Protein AF-A0A1C5SX51-F1 (afdb_monomer)

Sequence (323 aa):
MTELCRASLWYSEHIEITDTKMHGIKALRECRDVVIDNCDIISPEFGWSVNGIQMKHSTAESEYFMMRATDLNFSDVQFKGKYSFQYIKNAVFDNCVLDTKDAFWHSENVTVKNSVVKGEYLAWYSDGLTLINCKIIGTQPLCYCKNLTLINCEMVDTDLCFERSEVQAILTSSVDSIKNPLSGWIQVTEVGEIIMDVAEATGKVMISDVDAQTEEFQKTVSENKKFVKEFIQNEIPQIQVASFYDTCFLRLNFVRMIGNGMEAVSYIKEKTGVYFSYGKQNGQGGNEFLRINTACSRSVLERSLQQLKAGITAYEKFCVERC

Structure (mmCIF, N/CA/C/O backbone):
data_AF-A0A1C5SX51-F1
#
_entry.id   AF-A0A1C5SX51-F1
#
loop_
_atom_site.group_PDB
_atom_site.id
_atom_site.type_symbol
_atom_site.label_atom_id
_atom_site.label_alt_id
_atom_site.label_comp_id
_atom_site.label_asym_id
_atom_site.label_entity_id
_atom_site.label_seq_id
_atom_site.pdbx_PDB_ins_code
_atom_site.Cartn_x
_atom_site.Cartn_y
_atom_site.Cartn_z
_atom_site.occupancy
_atom_site.B_iso_or_equiv
_atom_site.auth_seq_id
_atom_site.auth_comp_id
_atom_site.auth_asym_id
_atom_site.auth_atom_id
_atom_site.pdbx_PDB_model_num
ATOM 1 N N . MET A 1 1 ? 16.539 0.454 -26.585 1.00 74.56 1 MET A N 1
ATOM 2 C CA . MET A 1 1 ? 17.919 0.223 -26.079 1.00 74.56 1 MET A CA 1
ATOM 3 C C . MET A 1 1 ? 18.307 -1.228 -26.358 1.00 74.56 1 MET A C 1
ATOM 5 O O . MET A 1 1 ? 17.404 -2.040 -26.508 1.00 74.56 1 MET A O 1
ATOM 9 N N . THR A 1 2 ? 19.600 -1.543 -26.475 1.00 76.56 2 THR A N 1
ATOM 10 C CA . THR A 1 2 ? 20.113 -2.922 -26.647 1.00 76.56 2 THR A CA 1
ATOM 11 C C . THR A 1 2 ? 20.760 -3.430 -25.358 1.00 76.56 2 THR A C 1
ATOM 13 O O . THR A 1 2 ? 21.248 -2.618 -24.580 1.00 76.56 2 THR A O 1
ATOM 16 N N . GLU A 1 3 ? 20.889 -4.744 -25.172 1.00 74.88 3 GLU A N 1
ATOM 17 C CA . GLU A 1 3 ? 21.397 -5.373 -23.932 1.00 74.88 3 GLU A CA 1
ATOM 18 C C . GLU A 1 3 ? 22.722 -4.793 -23.394 1.00 74.88 3 GLU A C 1
ATOM 20 O O . GLU A 1 3 ? 22.898 -4.651 -22.187 1.00 74.88 3 GLU A O 1
ATOM 25 N N . LEU A 1 4 ? 23.640 -4.383 -24.277 1.00 80.44 4 LEU A N 1
ATOM 26 C CA . LEU A 1 4 ? 24.932 -3.791 -23.896 1.00 80.44 4 LEU A CA 1
ATOM 27 C C . LEU A 1 4 ? 24.865 -2.288 -23.562 1.00 80.44 4 LEU A C 1
ATOM 29 O O . LEU A 1 4 ? 25.871 -1.690 -23.175 1.00 80.44 4 LEU A O 1
ATOM 33 N N . CYS A 1 5 ? 23.703 -1.651 -23.726 1.00 79.50 5 CYS A N 1
ATOM 34 C CA . CYS A 1 5 ? 23.513 -0.233 -23.452 1.00 79.50 5 CYS A CA 1
ATOM 35 C C . CYS A 1 5 ? 23.622 0.018 -21.946 1.00 79.50 5 CYS A C 1
ATOM 37 O O . CYS A 1 5 ? 22.816 -0.458 -21.143 1.00 79.50 5 CYS A O 1
ATOM 39 N N . ARG A 1 6 ? 24.639 0.785 -21.559 1.00 69.50 6 ARG A N 1
ATOM 40 C CA . ARG A 1 6 ? 24.954 1.102 -20.169 1.00 69.50 6 ARG A CA 1
ATOM 41 C C . ARG A 1 6 ? 24.705 2.595 -19.966 1.00 69.50 6 ARG A C 1
ATOM 43 O O . ARG A 1 6 ? 25.458 3.389 -20.511 1.00 69.50 6 ARG A O 1
ATOM 50 N N . ALA A 1 7 ? 23.678 2.948 -19.185 1.00 71.25 7 ALA A N 1
ATOM 51 C CA . ALA A 1 7 ? 23.321 4.325 -18.807 1.00 71.25 7 ALA A CA 1
ATOM 52 C C . ALA A 1 7 ? 22.734 5.201 -19.936 1.00 71.25 7 ALA A C 1
ATOM 54 O O . ALA A 1 7 ? 23.335 6.189 -20.338 1.00 71.25 7 ALA A O 1
ATOM 55 N N . SER A 1 8 ? 21.534 4.875 -20.423 1.00 77.94 8 SER A N 1
ATOM 56 C CA . SER A 1 8 ? 20.901 5.622 -21.528 1.00 77.94 8 SER A CA 1
ATOM 57 C C . SER A 1 8 ? 20.353 7.008 -21.164 1.00 77.94 8 SER A C 1
ATOM 59 O O . SER A 1 8 ? 20.394 7.895 -22.008 1.00 77.94 8 SER A O 1
ATOM 61 N N . LEU A 1 9 ? 19.824 7.201 -19.949 1.00 89.25 9 LEU A N 1
ATOM 62 C CA . LEU A 1 9 ? 19.164 8.449 -19.526 1.00 89.25 9 LEU A CA 1
ATOM 63 C C . LEU A 1 9 ? 19.491 8.790 -18.071 1.00 89.25 9 LEU A C 1
ATOM 65 O O . LEU A 1 9 ? 19.183 8.004 -17.169 1.00 89.25 9 LEU A O 1
ATOM 69 N N . TRP A 1 10 ? 20.167 9.922 -17.867 1.00 93.50 10 TRP A N 1
ATOM 70 C CA . TRP A 1 10 ? 20.667 10.410 -16.578 1.00 93.50 10 TRP A CA 1
ATOM 71 C C . TRP A 1 10 ? 20.432 11.923 -16.480 1.00 93.50 10 TRP A C 1
ATOM 73 O O . TRP A 1 10 ? 20.549 12.617 -17.491 1.00 93.50 10 TRP A O 1
ATOM 83 N N . TYR A 1 11 ? 20.131 12.428 -15.280 1.00 94.19 11 TYR A N 1
ATOM 84 C CA . TYR A 1 11 ? 20.067 13.870 -14.970 1.00 94.19 11 TYR A CA 1
ATOM 85 C C . TYR A 1 11 ? 19.188 14.701 -15.918 1.00 94.19 11 TYR A C 1
ATOM 87 O O . TYR A 1 11 ? 19.481 15.862 -16.191 1.00 94.19 11 TYR A O 1
ATOM 95 N N . SER A 1 12 ? 18.158 14.080 -16.484 1.00 96.06 12 SER A N 1
ATOM 96 C CA . SER A 1 12 ? 17.298 14.690 -17.494 1.00 96.06 12 SER A CA 1
ATOM 97 C C . SER A 1 12 ? 15.911 14.948 -16.911 1.00 96.06 12 SER A C 1
ATOM 99 O O . SER A 1 12 ? 15.471 14.241 -16.003 1.00 96.06 12 SER A O 1
ATOM 101 N N . GLU A 1 13 ? 15.230 15.960 -17.432 1.00 97.38 13 GLU A N 1
ATOM 102 C CA . GLU A 1 13 ? 13.911 16.400 -16.971 1.00 97.38 13 GLU A CA 1
ATOM 103 C C . GLU A 1 13 ? 12.937 16.442 -18.157 1.00 97.38 13 GLU A C 1
ATOM 105 O O . GLU A 1 13 ? 13.380 16.581 -19.300 1.00 97.38 13 GLU A O 1
ATOM 110 N N . HIS A 1 14 ? 11.633 16.315 -17.893 1.00 97.69 14 HIS A N 1
ATOM 111 C CA . HIS A 1 14 ? 10.565 16.340 -18.907 1.00 97.69 14 HIS A CA 1
ATOM 112 C C . HIS A 1 14 ? 10.756 15.285 -20.005 1.00 97.69 14 HIS A C 1
ATOM 114 O O . HIS A 1 14 ? 10.852 15.587 -21.196 1.00 97.69 14 HIS A O 1
ATOM 120 N N . ILE A 1 15 ? 10.846 14.026 -19.582 1.00 97.94 15 ILE A N 1
ATOM 121 C CA . ILE A 1 15 ? 11.117 12.896 -20.469 1.00 97.94 15 ILE A CA 1
ATOM 122 C C . ILE A 1 15 ? 9.802 12.202 -20.807 1.00 97.94 15 ILE A C 1
ATOM 124 O O . ILE A 1 15 ? 9.074 11.785 -19.911 1.00 97.94 15 ILE A O 1
ATOM 128 N N . GLU A 1 16 ? 9.546 11.990 -22.092 1.00 98.25 16 GLU A N 1
ATOM 129 C CA . GLU A 1 16 ? 8.448 11.155 -22.571 1.00 98.25 16 GLU A CA 1
ATOM 130 C C . GLU A 1 16 ? 9.017 9.958 -23.340 1.00 98.25 16 GLU A C 1
ATOM 132 O O . GLU A 1 16 ? 9.832 10.117 -24.253 1.00 98.25 16 GLU A O 1
ATOM 137 N N . ILE A 1 17 ? 8.625 8.749 -22.935 1.00 97.75 17 ILE A N 1
ATOM 138 C CA . ILE A 1 17 ? 9.029 7.488 -23.557 1.00 97.75 17 ILE A CA 1
ATOM 139 C C . ILE A 1 17 ? 7.768 6.688 -23.871 1.00 97.75 17 ILE A C 1
ATOM 141 O O . ILE A 1 17 ? 7.079 6.218 -22.967 1.00 97.75 17 ILE A O 1
ATOM 145 N N . THR A 1 18 ? 7.478 6.525 -25.156 1.00 98.44 18 THR A N 1
ATOM 146 C CA . THR A 1 18 ? 6.268 5.855 -25.641 1.00 98.44 18 THR A CA 1
ATOM 147 C C . THR A 1 18 ? 6.622 4.767 -26.645 1.00 98.44 18 THR A C 1
ATOM 149 O O . THR A 1 18 ? 7.627 4.872 -27.354 1.00 98.44 18 THR A O 1
ATOM 152 N N . ASP A 1 19 ? 5.833 3.691 -26.679 1.00 98.12 19 ASP A N 1
ATOM 153 C CA . ASP A 1 19 ? 5.909 2.633 -27.702 1.00 98.12 19 ASP A CA 1
ATOM 154 C C . ASP A 1 19 ? 7.324 2.048 -27.898 1.00 98.12 19 ASP A C 1
ATOM 156 O O . ASP A 1 19 ? 7.770 1.762 -29.014 1.00 98.12 19 ASP A O 1
ATOM 160 N N . THR A 1 20 ? 8.080 1.904 -26.804 1.00 96.19 20 THR A N 1
ATOM 161 C CA . THR A 1 20 ? 9.527 1.661 -26.858 1.00 96.19 20 THR A CA 1
ATOM 162 C C . THR A 1 20 ? 9.950 0.410 -26.093 1.00 96.19 20 THR A C 1
ATOM 164 O O . THR A 1 20 ? 9.475 0.110 -25.000 1.00 96.19 20 THR A O 1
ATOM 167 N N . LYS A 1 21 ? 10.949 -0.294 -26.645 1.00 96.12 21 LYS A N 1
ATOM 168 C CA . LYS A 1 21 ? 11.691 -1.353 -25.944 1.00 96.12 21 LYS A CA 1
ATOM 169 C C . LYS A 1 21 ? 12.967 -0.803 -25.306 1.00 96.12 21 LYS A C 1
ATOM 171 O O . LYS A 1 21 ? 13.903 -0.372 -25.997 1.00 96.12 21 LYS A O 1
ATOM 176 N N . MET A 1 22 ? 13.033 -0.832 -23.980 1.00 94.50 22 MET A N 1
ATOM 177 C CA . MET A 1 22 ? 14.170 -0.368 -23.184 1.00 94.50 22 MET A CA 1
ATOM 178 C C . MET A 1 22 ? 14.923 -1.552 -22.583 1.00 94.50 22 MET A C 1
ATOM 180 O O . MET A 1 22 ? 14.832 -1.834 -21.391 1.00 94.50 22 MET A O 1
ATOM 184 N N . HIS A 1 23 ? 15.683 -2.252 -23.423 1.00 94.94 23 HIS A N 1
ATOM 185 C CA . HIS A 1 23 ? 16.539 -3.352 -22.984 1.00 94.94 23 HIS A CA 1
ATOM 186 C C . HIS A 1 23 ? 17.955 -2.837 -22.763 1.00 94.94 23 HIS A C 1
ATOM 188 O O . HIS A 1 23 ? 18.551 -2.267 -23.673 1.00 94.94 23 HIS A O 1
ATOM 194 N N . GLY A 1 24 ? 18.500 -2.976 -21.565 1.00 90.88 24 GLY A N 1
ATOM 195 C CA . GLY A 1 24 ? 19.856 -2.525 -21.271 1.00 90.88 24 GLY A CA 1
ATOM 196 C C . GLY A 1 24 ? 20.199 -2.683 -19.804 1.00 90.88 24 GLY A C 1
ATOM 197 O O . GLY A 1 24 ? 19.460 -3.291 -19.050 1.00 90.88 24 GLY A O 1
ATOM 198 N N . ILE A 1 25 ? 21.341 -2.154 -19.380 1.00 91.12 25 ILE A N 1
ATOM 199 C CA . ILE A 1 25 ? 21.828 -2.390 -18.017 1.00 91.12 25 ILE A CA 1
ATOM 200 C C . ILE A 1 25 ? 21.191 -1.406 -17.026 1.00 91.12 25 ILE A C 1
ATOM 202 O O . ILE A 1 25 ? 20.847 -1.786 -15.906 1.00 91.12 25 ILE A O 1
ATOM 206 N N . LYS A 1 26 ? 21.124 -0.121 -17.415 1.00 93.12 26 LYS A N 1
ATOM 207 C CA . LYS A 1 26 ? 20.692 0.994 -16.554 1.00 93.12 26 LYS A CA 1
ATOM 208 C C . LYS A 1 26 ? 20.025 2.109 -17.352 1.00 93.12 26 LYS A C 1
ATOM 210 O O . LYS A 1 26 ? 20.593 2.544 -18.357 1.00 93.12 26 LYS A O 1
ATOM 215 N N . ALA A 1 27 ? 18.924 2.649 -16.839 1.00 94.75 27 ALA A N 1
ATOM 216 C CA . ALA A 1 27 ? 18.276 3.854 -17.363 1.00 94.75 27 ALA A CA 1
ATOM 217 C C . ALA A 1 27 ? 17.569 4.655 -16.255 1.00 94.75 27 ALA A C 1
ATOM 219 O O . ALA A 1 27 ? 17.330 4.131 -15.164 1.00 94.75 27 ALA A O 1
ATOM 220 N N . LEU A 1 28 ? 17.246 5.915 -16.561 1.00 95.38 28 LEU A N 1
ATOM 221 C CA . LEU A 1 28 ? 16.535 6.865 -15.699 1.00 95.38 28 LEU A CA 1
ATOM 222 C C . LEU A 1 28 ? 17.176 7.026 -14.319 1.00 95.38 28 LEU A C 1
ATOM 224 O O . LEU A 1 28 ? 16.574 6.742 -13.288 1.00 95.38 28 LEU A O 1
ATOM 228 N N . ARG A 1 29 ? 18.440 7.449 -14.301 1.00 95.50 29 ARG A N 1
ATOM 229 C CA . ARG A 1 29 ? 19.125 7.809 -13.057 1.00 95.50 29 ARG A CA 1
ATOM 230 C C . ARG A 1 29 ? 18.886 9.281 -12.756 1.00 95.50 29 ARG A C 1
ATOM 232 O O . ARG A 1 29 ? 19.205 10.115 -13.600 1.00 95.50 29 ARG A O 1
ATOM 239 N N . GLU A 1 30 ? 18.375 9.591 -11.568 1.00 96.94 30 GLU A N 1
ATOM 240 C CA . GLU A 1 30 ? 18.254 10.977 -11.081 1.00 96.94 30 GLU A CA 1
ATOM 241 C C . GLU A 1 30 ? 17.549 11.902 -12.094 1.00 96.94 30 GLU A C 1
ATOM 243 O O . GLU A 1 30 ? 17.971 13.030 -12.335 1.00 96.94 30 GLU A O 1
ATOM 248 N N . CYS A 1 31 ? 16.509 11.381 -12.750 1.00 97.69 31 CYS A N 1
ATOM 249 C CA . CYS A 1 31 ? 15.690 12.127 -13.705 1.00 97.69 31 CYS A CA 1
ATOM 250 C C . CYS A 1 31 ? 14.445 12.706 -13.019 1.00 97.69 31 CYS A C 1
ATOM 252 O O . CYS A 1 31 ? 14.072 12.259 -11.930 1.00 97.69 31 CYS A O 1
ATOM 254 N N . ARG A 1 32 ? 13.787 13.674 -13.663 1.00 98.12 32 ARG A N 1
ATOM 255 C CA . ARG A 1 32 ? 12.529 14.259 -13.175 1.00 98.12 32 ARG A CA 1
ATOM 256 C C . ARG A 1 32 ? 11.458 14.316 -14.248 1.00 98.12 32 ARG A C 1
ATOM 258 O O . ARG A 1 32 ? 11.787 14.380 -15.430 1.00 98.12 32 ARG A O 1
ATOM 265 N N . ASP A 1 33 ? 10.200 14.329 -13.820 1.00 97.62 33 ASP A N 1
ATOM 266 C CA . ASP A 1 33 ? 9.026 14.485 -14.684 1.00 97.62 33 ASP A CA 1
ATOM 267 C C . ASP A 1 33 ? 9.064 13.536 -15.888 1.00 97.62 33 ASP A C 1
ATOM 269 O O . ASP A 1 33 ? 9.190 13.948 -17.044 1.00 97.62 33 ASP A O 1
ATOM 273 N N . VAL A 1 34 ? 9.016 12.239 -15.589 1.00 98.56 34 VAL A N 1
ATOM 274 C CA . VAL A 1 34 ? 9.105 11.173 -16.588 1.00 98.56 34 VAL A CA 1
ATOM 275 C C . VAL A 1 34 ? 7.728 10.575 -16.858 1.00 98.56 34 VAL A C 1
ATOM 277 O O . VAL A 1 34 ? 7.017 10.193 -15.930 1.00 98.56 34 VAL A O 1
ATOM 280 N N . VAL A 1 35 ? 7.379 10.419 -18.130 1.00 98.75 35 VAL A N 1
ATOM 281 C CA . VAL A 1 35 ? 6.205 9.670 -18.584 1.00 98.75 35 VAL A CA 1
ATOM 282 C C . VAL A 1 35 ? 6.668 8.465 -19.395 1.00 98.75 35 VAL A C 1
ATOM 284 O O . VAL A 1 35 ? 7.427 8.606 -20.352 1.00 98.75 35 VAL A O 1
ATOM 287 N N . ILE A 1 36 ? 6.204 7.280 -19.004 1.00 98.62 36 ILE A N 1
ATOM 288 C CA . ILE A 1 36 ? 6.405 6.015 -19.710 1.00 98.62 36 ILE A CA 1
ATOM 289 C C . ILE A 1 36 ? 5.034 5.440 -20.066 1.00 98.62 36 ILE A C 1
ATOM 291 O O . ILE A 1 36 ? 4.204 5.222 -19.182 1.00 98.62 36 ILE A O 1
ATOM 295 N N . ASP A 1 37 ? 4.802 5.164 -21.344 1.00 98.81 37 ASP A N 1
ATOM 296 C CA . ASP A 1 37 ? 3.552 4.570 -21.828 1.00 98.81 37 ASP A CA 1
ATOM 297 C C . ASP A 1 37 ? 3.833 3.475 -22.854 1.00 98.81 37 ASP A C 1
ATOM 299 O O . ASP A 1 37 ? 4.681 3.642 -23.732 1.00 98.81 37 ASP A O 1
ATOM 303 N N . ASN A 1 38 ? 3.110 2.362 -22.756 1.00 98.62 38 ASN A N 1
ATOM 304 C CA . ASN A 1 38 ? 3.182 1.255 -23.709 1.00 98.62 38 ASN A CA 1
ATOM 305 C C . ASN A 1 38 ? 4.620 0.779 -24.002 1.00 98.62 38 ASN A C 1
ATOM 307 O O . ASN A 1 38 ? 5.041 0.646 -25.154 1.00 98.62 38 ASN A O 1
ATOM 311 N N . CYS A 1 39 ? 5.410 0.580 -22.946 1.00 98.44 39 CYS A N 1
ATOM 312 C CA . CYS A 1 39 ? 6.821 0.222 -23.046 1.00 98.44 39 CYS A CA 1
ATOM 313 C C . CYS A 1 39 ? 7.115 -1.177 -22.498 1.00 98.44 39 CYS A C 1
ATOM 315 O O . CYS A 1 39 ? 6.443 -1.679 -21.600 1.00 98.44 39 CYS A O 1
ATOM 317 N N . ASP A 1 40 ? 8.189 -1.770 -23.019 1.00 98.31 40 ASP A N 1
ATOM 318 C CA . ASP A 1 40 ? 8.742 -3.041 -22.551 1.00 98.31 40 ASP A CA 1
ATOM 319 C C . ASP A 1 40 ? 10.170 -2.829 -22.040 1.00 98.31 40 ASP A C 1
ATOM 321 O O . ASP A 1 40 ? 11.080 -2.471 -22.798 1.00 98.31 40 ASP A O 1
ATOM 325 N N . ILE A 1 41 ? 10.361 -2.996 -20.733 1.00 97.81 41 ILE A N 1
ATOM 326 C CA . ILE A 1 41 ? 11.600 -2.666 -20.028 1.00 97.81 41 ILE A CA 1
ATOM 327 C C . ILE A 1 41 ? 12.251 -3.948 -19.523 1.00 97.81 41 ILE A C 1
ATOM 329 O O . ILE A 1 41 ? 11.661 -4.709 -18.766 1.00 97.81 41 ILE A O 1
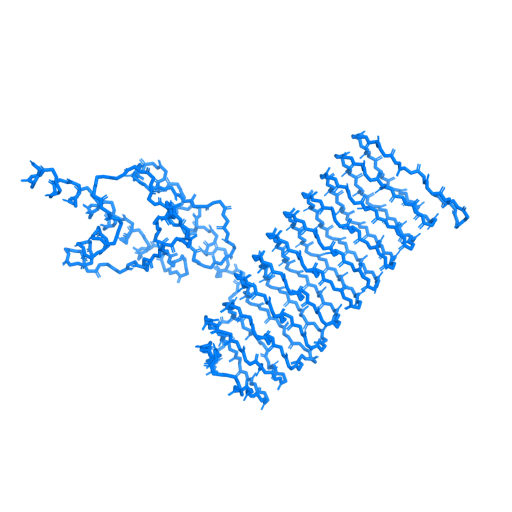ATOM 333 N N . ILE A 1 42 ? 13.518 -4.143 -19.875 1.00 97.06 42 ILE A N 1
ATOM 334 C CA . ILE A 1 42 ? 14.354 -5.203 -19.307 1.00 97.06 42 ILE A CA 1
ATOM 335 C C . ILE A 1 42 ? 15.644 -4.532 -18.873 1.00 97.06 42 ILE A C 1
ATOM 337 O O . ILE A 1 42 ? 16.473 -4.159 -19.709 1.00 97.06 42 ILE A O 1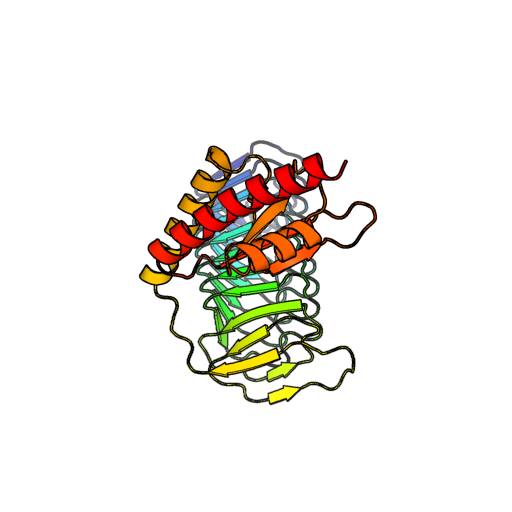
ATOM 341 N N . SER A 1 43 ? 15.780 -4.304 -17.568 1.00 95.62 43 SER A N 1
ATOM 342 C CA . SER A 1 43 ? 16.916 -3.561 -17.037 1.00 95.62 43 SER A CA 1
ATOM 343 C C . SER A 1 43 ? 17.245 -3.958 -15.605 1.00 95.62 43 SER A C 1
ATOM 345 O O . SER A 1 43 ? 16.431 -3.705 -14.719 1.00 95.62 43 SER A O 1
ATOM 347 N N . PRO A 1 44 ? 18.447 -4.497 -15.325 1.00 95.06 44 PRO A N 1
ATOM 348 C CA . PRO A 1 44 ? 18.892 -4.798 -13.967 1.00 95.06 44 PRO A CA 1
ATOM 349 C C . PRO A 1 44 ? 18.725 -3.631 -12.989 1.00 95.06 44 PRO A C 1
ATOM 351 O O . PRO A 1 44 ? 18.337 -3.855 -11.849 1.00 95.06 44 PRO A O 1
ATOM 354 N N . GLU A 1 45 ? 18.969 -2.392 -13.425 1.00 95.56 45 GLU A N 1
ATOM 355 C CA . GLU A 1 45 ? 18.708 -1.191 -12.623 1.00 95.56 45 GLU A CA 1
ATOM 356 C C . GLU A 1 45 ? 17.859 -0.197 -13.418 1.00 95.56 45 GLU A C 1
ATOM 358 O O . GLU A 1 45 ? 18.209 0.151 -14.545 1.00 95.56 45 GLU A O 1
ATOM 363 N N . PHE A 1 46 ? 16.766 0.314 -12.858 1.00 97.12 46 PHE A N 1
ATOM 364 C CA . PHE A 1 46 ? 15.915 1.258 -13.588 1.00 97.12 46 PHE A CA 1
ATOM 365 C C . PHE A 1 46 ? 15.250 2.270 -12.660 1.00 97.12 46 PHE A C 1
ATOM 367 O O . PHE A 1 46 ? 14.736 1.895 -11.610 1.00 97.12 46 PHE A O 1
ATOM 374 N N . GLY A 1 47 ? 15.259 3.550 -13.040 1.00 97.56 47 GLY A N 1
ATOM 375 C CA . GLY A 1 47 ? 14.474 4.582 -12.357 1.00 97.56 47 GLY A CA 1
ATOM 376 C C . GLY A 1 47 ? 14.983 4.979 -10.968 1.00 97.56 47 GLY A C 1
ATOM 377 O O . GLY A 1 47 ? 14.202 5.377 -10.108 1.00 97.56 47 GLY A O 1
ATOM 378 N N . TRP A 1 48 ? 16.280 4.834 -10.695 1.00 97.56 48 TRP A N 1
ATOM 379 C CA . TRP A 1 48 ? 16.812 5.150 -9.367 1.00 97.56 48 TRP A CA 1
ATOM 380 C C . TRP A 1 48 ? 16.840 6.658 -9.123 1.00 97.56 48 TRP A C 1
ATOM 382 O O . TRP A 1 48 ? 17.348 7.416 -9.954 1.00 97.56 48 TRP A O 1
ATOM 392 N N . SER A 1 49 ? 16.377 7.062 -7.940 1.00 98.06 49 SER A N 1
ATOM 393 C CA . SER A 1 49 ? 16.300 8.455 -7.490 1.00 98.06 49 SER A CA 1
ATOM 394 C C . SER A 1 49 ? 15.526 9.365 -8.450 1.00 98.06 49 SER A C 1
ATOM 396 O O . SER A 1 49 ? 15.826 10.553 -8.550 1.00 98.06 49 SER A O 1
ATOM 398 N N . VAL A 1 50 ? 14.560 8.813 -9.189 1.00 98.25 50 VAL A N 1
ATOM 399 C CA . VAL A 1 50 ? 13.661 9.606 -10.033 1.00 98.25 50 VAL A CA 1
ATOM 400 C C . VAL A 1 50 ? 12.663 10.357 -9.156 1.00 98.25 50 VAL A C 1
ATOM 402 O O . VAL A 1 50 ? 12.169 9.810 -8.173 1.00 98.25 50 VAL A O 1
ATOM 405 N N . ASN A 1 51 ? 12.367 11.604 -9.508 1.00 98.06 51 ASN A N 1
ATOM 406 C CA . ASN A 1 51 ? 11.362 12.425 -8.836 1.00 98.06 51 ASN A CA 1
ATOM 407 C C . ASN A 1 51 ? 10.262 12.785 -9.840 1.00 98.06 51 ASN A C 1
ATOM 409 O O . ASN A 1 51 ? 10.532 13.484 -10.811 1.00 98.06 51 ASN A O 1
ATOM 413 N N . GLY A 1 52 ? 9.048 12.285 -9.628 1.00 96.19 52 GLY A N 1
ATOM 414 C CA . GLY A 1 52 ? 7.964 12.443 -10.593 1.00 96.19 52 GLY A CA 1
ATOM 415 C C . GLY A 1 52 ? 8.090 11.442 -11.740 1.00 96.19 52 GLY A C 1
ATOM 416 O O . GLY A 1 52 ? 8.786 11.693 -12.725 1.00 96.19 52 GLY A O 1
ATOM 417 N N . ILE A 1 53 ? 7.405 10.303 -11.631 1.00 98.44 53 ILE A N 1
ATOM 418 C CA . ILE A 1 53 ? 7.284 9.349 -12.740 1.00 98.44 53 ILE A CA 1
ATOM 419 C C . ILE A 1 53 ? 5.873 8.795 -12.861 1.00 98.44 53 ILE A C 1
ATOM 421 O O . ILE A 1 53 ? 5.278 8.347 -11.882 1.00 98.44 53 ILE A O 1
ATOM 425 N N . GLN A 1 54 ? 5.359 8.803 -14.086 1.00 98.81 54 GLN A N 1
ATOM 426 C CA . GLN A 1 54 ? 4.115 8.155 -14.469 1.00 98.81 54 GLN A CA 1
ATOM 427 C C . GLN A 1 54 ? 4.442 7.002 -15.411 1.00 98.81 54 GLN A C 1
ATOM 429 O O . GLN A 1 54 ? 5.086 7.218 -16.435 1.00 98.81 54 GLN A O 1
ATOM 434 N N . MET A 1 55 ? 4.021 5.786 -15.076 1.00 98.75 55 MET A N 1
ATOM 435 C CA . MET A 1 55 ? 4.241 4.608 -15.910 1.00 98.75 55 MET A CA 1
ATOM 436 C C . MET A 1 55 ? 2.937 3.851 -16.107 1.00 98.75 55 MET A C 1
ATOM 438 O O . MET A 1 55 ? 2.311 3.439 -15.133 1.00 98.75 55 MET A O 1
ATOM 442 N N . LYS A 1 56 ? 2.538 3.654 -17.363 1.00 98.62 56 LYS A N 1
ATOM 443 C CA . LYS A 1 56 ? 1.276 2.988 -17.681 1.00 98.62 56 LYS A CA 1
ATOM 444 C C . LYS A 1 56 ? 1.367 2.001 -18.840 1.00 98.62 56 LYS A C 1
ATOM 446 O O . LYS A 1 56 ? 2.253 2.118 -19.688 1.00 98.62 56 LYS A O 1
ATOM 451 N N . HIS A 1 57 ? 0.477 1.009 -18.840 1.00 98.62 57 HIS A N 1
ATOM 452 C CA . HIS A 1 57 ? 0.338 -0.009 -19.895 1.00 98.62 57 HIS A CA 1
ATOM 453 C C . HIS A 1 57 ? 1.659 -0.696 -20.280 1.00 98.62 57 HIS A C 1
ATOM 455 O O . HIS A 1 57 ? 1.947 -0.893 -21.457 1.00 98.62 57 HIS A O 1
ATOM 461 N N . SER A 1 58 ? 2.514 -0.991 -19.305 1.00 98.75 58 SER A N 1
ATOM 462 C CA . SER A 1 58 ? 3.910 -1.353 -19.576 1.00 98.75 58 SER A CA 1
ATOM 463 C C . SER A 1 58 ? 4.346 -2.610 -18.829 1.00 98.75 58 SER A C 1
ATOM 465 O O . SER A 1 58 ? 3.818 -2.941 -17.764 1.00 98.75 58 SER A O 1
ATOM 467 N N . THR A 1 59 ? 5.353 -3.291 -19.373 1.00 98.81 59 THR A N 1
ATOM 468 C CA . THR A 1 59 ? 6.029 -4.434 -18.746 1.00 98.81 59 THR A CA 1
ATOM 469 C C . THR A 1 59 ? 7.420 -4.033 -18.271 1.00 98.81 59 THR A C 1
ATOM 471 O O . THR A 1 59 ? 8.122 -3.266 -18.936 1.00 98.81 59 THR A O 1
ATOM 474 N N . ALA A 1 60 ? 7.841 -4.548 -17.117 1.00 98.38 60 ALA A N 1
ATOM 475 C CA . ALA A 1 60 ? 9.193 -4.333 -16.614 1.00 98.38 60 ALA A CA 1
ATOM 476 C C . ALA A 1 60 ? 9.778 -5.572 -15.924 1.00 98.38 60 ALA A C 1
ATOM 478 O O . ALA A 1 60 ? 9.158 -6.144 -15.032 1.00 98.38 60 ALA A O 1
ATOM 479 N N . GLU A 1 61 ? 11.008 -5.933 -16.292 1.00 98.38 61 GLU A N 1
ATOM 480 C CA . GLU A 1 61 ? 11.835 -6.915 -15.590 1.00 98.38 61 GLU A CA 1
ATOM 481 C C . GLU A 1 61 ? 13.104 -6.255 -15.031 1.00 98.38 61 GLU A C 1
ATOM 483 O O . GLU A 1 61 ? 13.866 -5.625 -15.776 1.00 98.38 61 GLU A O 1
ATOM 488 N N . SER A 1 62 ? 13.334 -6.359 -13.715 1.00 97.31 62 SER A N 1
ATOM 489 C CA . SER A 1 62 ? 14.446 -5.655 -13.060 1.00 97.31 62 SER A CA 1
ATOM 490 C C . SER A 1 62 ? 14.913 -6.278 -11.743 1.00 97.31 62 SER A C 1
ATOM 492 O O . SER A 1 62 ? 14.114 -6.783 -10.958 1.00 97.31 62 SER A O 1
ATOM 494 N N . GLU A 1 63 ? 16.214 -6.179 -11.449 1.00 96.12 63 GLU A N 1
ATOM 495 C CA . GLU A 1 63 ? 16.749 -6.553 -10.132 1.00 96.12 63 GLU A CA 1
ATOM 496 C C . GLU A 1 63 ? 16.499 -5.439 -9.109 1.00 96.12 63 GLU A C 1
ATOM 498 O O . GLU A 1 63 ? 16.048 -5.724 -8.007 1.00 96.12 63 GLU A O 1
ATOM 503 N N . TYR A 1 64 ? 16.755 -4.181 -9.479 1.00 96.38 64 TYR A N 1
ATOM 504 C CA . TYR A 1 64 ? 16.558 -2.998 -8.643 1.00 96.38 64 TYR A CA 1
ATOM 505 C C . TYR A 1 64 ? 15.744 -1.944 -9.388 1.00 96.38 64 TYR A C 1
ATOM 507 O O . TYR A 1 64 ? 16.276 -1.169 -10.197 1.00 96.38 64 TYR A O 1
ATOM 515 N N . PHE A 1 65 ? 14.462 -1.870 -9.054 1.00 98.00 65 PHE A N 1
ATOM 516 C CA . PHE A 1 65 ? 13.502 -1.010 -9.732 1.00 98.00 65 PHE A CA 1
ATOM 517 C C . PHE A 1 65 ? 13.066 0.152 -8.839 1.00 98.00 65 PHE A C 1
ATOM 519 O O . PHE A 1 65 ? 12.658 -0.061 -7.699 1.00 98.00 65 PHE A O 1
ATOM 526 N N . MET A 1 66 ? 13.142 1.381 -9.354 1.00 98.31 66 MET A N 1
ATOM 527 C CA . MET A 1 66 ? 12.676 2.608 -8.691 1.00 98.31 66 MET A CA 1
ATOM 528 C C . MET A 1 66 ? 13.280 2.849 -7.298 1.00 98.31 66 MET A C 1
ATOM 530 O O . MET A 1 66 ? 12.630 3.379 -6.399 1.00 98.31 66 MET A O 1
ATOM 534 N N . MET A 1 67 ? 14.539 2.458 -7.091 1.00 97.88 67 MET A N 1
ATOM 535 C CA . MET A 1 67 ? 15.213 2.637 -5.803 1.00 97.88 67 MET A CA 1
ATOM 536 C C . MET A 1 67 ? 15.286 4.127 -5.429 1.00 97.88 67 MET A C 1
ATOM 538 O O . MET A 1 67 ? 15.827 4.918 -6.199 1.00 97.88 67 MET A O 1
ATOM 542 N N . ARG A 1 68 ? 14.802 4.504 -4.236 1.00 98.38 68 ARG A N 1
ATOM 543 C CA . ARG A 1 68 ? 14.799 5.888 -3.704 1.00 98.38 68 ARG A CA 1
ATOM 544 C C . ARG A 1 68 ? 14.059 6.914 -4.570 1.00 98.38 68 ARG A C 1
ATOM 546 O O . ARG A 1 68 ? 14.341 8.107 -4.478 1.00 98.38 68 ARG A O 1
ATOM 553 N N . ALA A 1 69 ? 13.150 6.467 -5.426 1.00 98.44 69 ALA A N 1
ATOM 554 C CA . ALA A 1 69 ? 12.325 7.369 -6.215 1.00 98.44 69 ALA A CA 1
ATOM 555 C C . ALA A 1 69 ? 11.223 8.020 -5.360 1.00 98.44 69 ALA A C 1
ATOM 557 O O . ALA A 1 69 ? 10.799 7.464 -4.344 1.00 98.44 69 ALA A O 1
ATOM 558 N N . THR A 1 70 ? 10.735 9.185 -5.777 1.00 95.56 70 THR A N 1
ATOM 559 C CA . THR A 1 70 ? 9.588 9.845 -5.141 1.00 95.56 70 THR A CA 1
ATOM 560 C C . THR A 1 70 ? 8.556 10.286 -6.165 1.00 95.56 70 THR A C 1
ATOM 562 O O . THR A 1 70 ? 8.891 10.518 -7.325 1.00 95.56 70 THR A O 1
ATOM 565 N N . ASP A 1 71 ? 7.311 10.435 -5.714 1.00 94.38 71 ASP A N 1
ATOM 566 C CA . ASP A 1 71 ? 6.199 10.960 -6.512 1.00 94.38 71 ASP A CA 1
ATOM 567 C C . ASP A 1 71 ? 5.930 10.070 -7.741 1.00 94.38 71 ASP A C 1
ATOM 569 O O . ASP A 1 71 ? 6.116 10.456 -8.895 1.00 94.38 71 ASP A O 1
ATOM 573 N N . LEU A 1 72 ? 5.537 8.823 -7.466 1.00 98.25 72 LEU A N 1
ATOM 574 C CA . LEU A 1 72 ? 5.333 7.782 -8.475 1.00 98.25 72 LEU A CA 1
ATOM 575 C C . LEU A 1 72 ? 3.845 7.509 -8.718 1.00 98.25 72 LEU A C 1
ATOM 577 O O . LEU A 1 72 ? 3.062 7.411 -7.773 1.00 98.25 72 LEU A O 1
ATOM 581 N N . ASN A 1 73 ? 3.465 7.298 -9.976 1.00 97.88 73 ASN A N 1
ATOM 582 C CA . ASN A 1 73 ? 2.132 6.840 -10.357 1.00 97.88 73 ASN A CA 1
ATOM 583 C C . ASN A 1 73 ? 2.230 5.724 -11.403 1.00 97.88 73 ASN A C 1
ATOM 585 O O . ASN A 1 73 ? 2.776 5.925 -12.485 1.00 97.88 73 ASN A O 1
ATOM 589 N N . PHE A 1 74 ? 1.733 4.542 -11.057 1.00 98.81 74 PHE A N 1
ATOM 590 C CA . PHE A 1 74 ? 1.787 3.348 -11.888 1.00 98.81 74 PHE A CA 1
ATOM 591 C C . PHE A 1 74 ? 0.374 2.827 -12.128 1.00 98.81 74 PHE A C 1
ATOM 593 O O . PHE A 1 74 ? -0.347 2.586 -11.159 1.00 98.81 74 PHE A O 1
ATOM 600 N N . SER A 1 75 ? 0.002 2.609 -13.390 1.00 98.38 75 SER A N 1
ATOM 601 C CA . SER A 1 75 ? -1.290 2.013 -13.746 1.00 98.38 75 SER A CA 1
ATOM 602 C C . SER A 1 75 ? -1.157 0.948 -14.829 1.00 98.38 75 SER A C 1
ATOM 604 O O . SER A 1 75 ? -0.476 1.167 -15.826 1.00 98.38 75 SER A O 1
ATOM 606 N N . ASP A 1 76 ? -1.802 -0.207 -14.675 1.00 98.50 76 ASP A N 1
ATOM 607 C CA . ASP A 1 76 ? -1.775 -1.263 -15.704 1.00 98.50 76 ASP A CA 1
ATOM 608 C C . ASP A 1 76 ? -0.344 -1.756 -16.011 1.00 98.50 76 ASP A C 1
ATOM 610 O O . ASP A 1 76 ? 0.051 -1.929 -17.169 1.00 98.50 76 ASP A O 1
ATOM 614 N N . VAL A 1 77 ? 0.468 -1.936 -14.962 1.00 98.81 77 VAL A N 1
ATOM 615 C CA . VAL A 1 77 ? 1.868 -2.370 -15.079 1.00 98.81 77 VAL A CA 1
ATOM 616 C C . VAL A 1 77 ? 2.037 -3.812 -14.620 1.00 98.81 77 VAL A C 1
ATOM 618 O O . VAL A 1 77 ? 1.605 -4.198 -13.533 1.00 98.81 77 VAL A O 1
ATOM 621 N N . GLN A 1 78 ? 2.737 -4.599 -15.435 1.00 98.88 78 GLN A N 1
ATOM 622 C CA . GLN A 1 78 ? 3.198 -5.936 -15.068 1.00 98.88 78 GLN A CA 1
ATOM 623 C C . GLN A 1 78 ? 4.696 -5.889 -14.792 1.00 98.88 78 GLN A C 1
ATOM 625 O O . GLN A 1 78 ? 5.493 -5.513 -15.653 1.00 98.88 78 GLN A O 1
ATOM 630 N N . PHE A 1 79 ? 5.083 -6.269 -13.584 1.00 98.69 79 PHE A N 1
ATOM 631 C CA . PHE A 1 79 ? 6.454 -6.198 -13.121 1.00 98.69 79 PHE A CA 1
ATOM 632 C C . PHE A 1 79 ? 6.941 -7.558 -12.627 1.00 98.69 79 PHE A C 1
ATOM 634 O O . PHE A 1 79 ? 6.238 -8.237 -11.876 1.00 98.69 79 PHE A O 1
ATOM 641 N N . LYS A 1 80 ? 8.174 -7.912 -13.000 1.00 98.56 80 LYS A N 1
ATOM 642 C CA . LYS A 1 80 ? 8.900 -9.067 -12.478 1.00 98.56 80 LYS A CA 1
ATOM 643 C C . LYS A 1 80 ? 10.276 -8.656 -11.953 1.00 98.56 80 LYS A C 1
ATOM 645 O O . LYS A 1 80 ? 11.037 -8.006 -12.665 1.00 98.56 80 LYS A O 1
ATOM 650 N N . GLY A 1 81 ? 10.651 -9.053 -10.741 1.00 96.38 81 GLY A N 1
ATOM 651 C CA . GLY A 1 81 ? 11.950 -8.635 -10.216 1.00 96.38 81 GLY A CA 1
ATOM 652 C C . GLY A 1 81 ? 12.350 -9.178 -8.859 1.00 96.38 81 GLY A C 1
ATOM 653 O O . GLY A 1 81 ? 11.824 -10.188 -8.398 1.00 96.38 81 GLY A O 1
ATOM 654 N N . LYS A 1 82 ? 13.326 -8.518 -8.225 1.00 95.00 82 LYS A N 1
ATOM 655 C CA . LYS A 1 82 ? 13.793 -8.888 -6.881 1.00 95.00 82 LYS A CA 1
ATOM 656 C C . LYS A 1 82 ? 13.668 -7.775 -5.856 1.00 95.00 82 LYS A C 1
ATOM 658 O O . LYS A 1 82 ? 12.946 -7.965 -4.897 1.00 95.00 82 LYS A O 1
ATOM 663 N N . TYR A 1 83 ? 14.359 -6.654 -6.013 1.00 95.75 83 TYR A N 1
ATOM 664 C CA . TYR A 1 83 ? 14.480 -5.610 -4.990 1.00 95.75 83 TYR A CA 1
ATOM 665 C C . TYR A 1 83 ? 13.785 -4.332 -5.453 1.00 95.75 83 TYR A C 1
ATOM 667 O O . TYR A 1 83 ? 14.408 -3.352 -5.874 1.00 95.75 83 TYR A O 1
ATOM 675 N N . SER A 1 84 ? 12.460 -4.359 -5.407 1.00 94.62 84 SER A N 1
ATOM 676 C CA . SER A 1 84 ? 11.627 -3.385 -6.111 1.00 94.62 84 SER A CA 1
ATOM 677 C C . SER A 1 84 ? 11.096 -2.329 -5.154 1.00 94.62 84 SER A C 1
ATOM 679 O O . SER A 1 84 ? 10.687 -2.631 -4.034 1.00 94.62 84 SER A O 1
ATOM 681 N N . PHE A 1 85 ? 11.080 -1.069 -5.588 1.00 97.75 85 PHE A N 1
ATOM 682 C CA . PHE A 1 85 ? 10.475 0.035 -4.839 1.00 97.75 85 PHE A CA 1
ATOM 683 C C . PHE A 1 85 ? 11.064 0.228 -3.429 1.00 97.75 85 PHE A C 1
ATOM 685 O O . PHE A 1 85 ? 10.353 0.570 -2.484 1.00 97.75 85 PHE A O 1
ATOM 692 N N . GLN A 1 86 ? 12.367 0.003 -3.261 1.00 97.69 86 GLN A N 1
ATOM 693 C CA . GLN A 1 86 ? 13.028 0.233 -1.977 1.00 97.69 86 GLN A CA 1
ATOM 694 C C . GLN A 1 86 ? 13.205 1.734 -1.715 1.00 97.69 86 GLN A C 1
ATOM 696 O O . GLN A 1 86 ? 13.713 2.462 -2.572 1.00 97.69 86 GLN A O 1
ATOM 701 N N . TYR A 1 87 ? 12.860 2.181 -0.505 1.00 98.19 87 TYR A N 1
ATOM 702 C CA . TYR A 1 87 ? 12.988 3.566 -0.032 1.00 98.19 87 TYR A CA 1
ATOM 703 C C . TYR A 1 87 ? 12.185 4.599 -0.838 1.00 98.19 87 TYR A C 1
ATOM 705 O O . TYR A 1 87 ? 12.592 5.762 -0.914 1.00 98.19 87 TYR A O 1
ATOM 713 N N . ILE A 1 88 ? 11.085 4.192 -1.476 1.00 98.50 88 ILE A N 1
ATOM 714 C CA . ILE A 1 88 ? 10.249 5.128 -2.233 1.00 98.50 88 ILE A CA 1
ATOM 715 C C . ILE A 1 88 ? 9.381 5.994 -1.322 1.00 98.50 88 ILE A C 1
ATOM 717 O O . ILE A 1 88 ? 9.032 5.581 -0.215 1.00 98.50 88 ILE A O 1
ATOM 721 N N . LYS A 1 89 ? 8.986 7.174 -1.808 1.00 92.94 89 LYS A N 1
ATOM 722 C CA . LYS A 1 89 ? 8.053 8.060 -1.097 1.00 92.94 89 LYS A CA 1
ATOM 723 C C . LYS A 1 89 ? 6.961 8.598 -2.007 1.00 92.94 89 LYS A C 1
ATOM 725 O O . LYS A 1 89 ? 7.256 8.931 -3.149 1.00 92.94 89 LYS A O 1
ATOM 730 N N . ASN A 1 90 ? 5.746 8.755 -1.482 1.00 86.44 90 ASN A N 1
ATOM 731 C CA . ASN A 1 90 ? 4.596 9.310 -2.207 1.00 86.44 90 ASN A CA 1
ATOM 732 C C . ASN A 1 90 ? 4.328 8.549 -3.513 1.00 86.44 90 ASN A C 1
ATOM 734 O O . ASN A 1 90 ? 4.693 9.003 -4.596 1.00 86.44 90 ASN A O 1
ATOM 738 N N . ALA A 1 91 ? 3.714 7.373 -3.423 1.00 94.00 91 ALA A N 1
ATOM 739 C CA . ALA A 1 91 ? 3.480 6.552 -4.608 1.00 94.00 91 ALA A CA 1
ATOM 740 C C . ALA A 1 91 ? 2.074 5.971 -4.667 1.00 94.00 91 ALA A C 1
ATOM 742 O O . ALA A 1 91 ? 1.496 5.618 -3.639 1.00 94.00 91 ALA A O 1
ATOM 743 N N . VAL A 1 92 ? 1.556 5.832 -5.885 1.00 94.62 92 VAL A N 1
ATOM 744 C CA . VAL A 1 92 ? 0.286 5.166 -6.174 1.00 94.62 92 VAL A CA 1
ATOM 745 C C . VAL A 1 92 ? 0.504 4.097 -7.239 1.00 94.62 92 VAL A C 1
ATOM 747 O O . VAL A 1 92 ? 1.108 4.365 -8.273 1.00 94.62 92 VAL A O 1
ATOM 750 N N . PHE A 1 93 ? -0.005 2.897 -6.977 1.00 98.62 93 PHE A N 1
ATOM 751 C CA . PHE A 1 93 ? -0.043 1.774 -7.909 1.00 98.62 93 PHE A CA 1
ATOM 752 C C . PHE A 1 93 ? -1.496 1.322 -8.059 1.00 98.62 93 PHE A C 1
ATOM 754 O O . PHE A 1 93 ? -2.153 1.073 -7.047 1.00 98.62 93 PHE A O 1
ATOM 761 N N . ASP A 1 94 ? -1.996 1.216 -9.285 1.00 97.88 94 ASP A N 1
ATOM 762 C CA . ASP A 1 94 ? -3.370 0.798 -9.576 1.00 97.88 94 ASP A CA 1
ATOM 763 C C . ASP A 1 94 ? -3.402 -0.232 -10.708 1.00 97.88 94 ASP A C 1
ATOM 765 O O . ASP A 1 94 ? -2.721 -0.083 -11.718 1.00 97.88 94 ASP A O 1
ATOM 769 N N . ASN A 1 95 ? -4.192 -1.289 -10.541 1.00 98.19 95 ASN A N 1
ATOM 770 C CA . ASN A 1 95 ? -4.321 -2.372 -11.517 1.00 98.19 95 ASN A CA 1
ATOM 771 C C . ASN A 1 95 ? -2.970 -2.968 -11.977 1.00 98.19 95 ASN A C 1
ATOM 773 O O . ASN A 1 95 ? -2.720 -3.166 -13.166 1.00 98.19 95 ASN A O 1
ATOM 777 N N . CYS A 1 96 ? -2.067 -3.229 -11.031 1.00 98.75 96 CYS A N 1
ATOM 778 C CA . CYS A 1 96 ? -0.733 -3.760 -11.302 1.00 98.75 96 CYS A CA 1
ATOM 779 C C . CYS A 1 96 ? -0.609 -5.244 -10.927 1.00 98.75 96 CYS A C 1
ATOM 781 O O . CYS A 1 96 ? -1.263 -5.742 -10.008 1.00 98.75 96 CYS A O 1
ATOM 783 N N . VAL A 1 97 ? 0.317 -5.940 -11.586 1.00 98.81 97 VAL A N 1
ATOM 784 C CA . VAL A 1 97 ? 0.787 -7.273 -11.183 1.00 98.81 97 VAL A CA 1
ATOM 785 C C . VAL A 1 97 ? 2.269 -7.169 -10.863 1.00 98.81 97 VAL A C 1
ATOM 787 O O . VAL A 1 97 ? 3.080 -6.943 -11.755 1.00 98.81 97 VAL A O 1
ATOM 790 N N . LEU A 1 98 ? 2.621 -7.307 -9.589 1.00 98.62 98 LEU A N 1
ATOM 791 C CA . LEU A 1 98 ? 3.982 -7.158 -9.088 1.00 98.62 98 LEU A CA 1
ATOM 792 C C . LEU A 1 98 ? 4.476 -8.517 -8.575 1.00 98.62 98 LEU A C 1
ATOM 794 O O . LEU A 1 98 ? 4.138 -8.908 -7.462 1.00 98.62 98 LEU A O 1
ATOM 798 N N . ASP A 1 99 ? 5.257 -9.238 -9.382 1.00 98.25 99 ASP A N 1
ATOM 799 C CA . ASP A 1 99 ? 5.934 -10.484 -8.989 1.00 98.25 99 ASP A CA 1
ATOM 800 C C . ASP A 1 99 ? 7.387 -10.170 -8.630 1.00 98.25 99 ASP A C 1
ATOM 802 O O . ASP A 1 99 ? 8.245 -9.993 -9.494 1.00 98.25 99 ASP A O 1
ATOM 806 N N . THR A 1 100 ? 7.670 -10.016 -7.346 1.00 94.25 100 THR A N 1
ATOM 807 C CA . THR A 1 100 ? 8.988 -9.606 -6.865 1.00 94.25 100 THR A CA 1
ATOM 808 C C . THR A 1 100 ? 9.457 -10.508 -5.739 1.00 94.25 100 THR A C 1
ATOM 810 O O . THR A 1 100 ? 8.680 -11.283 -5.194 1.00 94.25 100 THR A O 1
ATOM 813 N N . LYS A 1 101 ? 10.741 -10.427 -5.381 1.00 92.56 101 LYS A N 1
ATOM 814 C CA . LYS A 1 101 ? 11.196 -10.985 -4.109 1.00 92.56 101 LYS A CA 1
ATOM 815 C C . LYS A 1 101 ? 10.777 -10.031 -2.994 1.00 92.56 101 LYS A C 1
ATOM 817 O O . LYS A 1 101 ? 9.724 -10.225 -2.421 1.00 92.56 101 LYS A O 1
ATOM 822 N N . ASP A 1 102 ? 11.485 -8.925 -2.826 1.00 92.44 102 ASP A N 1
ATOM 823 C CA . ASP A 1 102 ? 11.165 -7.864 -1.880 1.00 92.44 102 ASP A CA 1
ATOM 824 C C . ASP A 1 102 ? 10.468 -6.699 -2.613 1.00 92.44 102 ASP A C 1
ATOM 826 O O . ASP A 1 102 ? 10.855 -6.313 -3.724 1.00 92.44 102 ASP A O 1
ATOM 830 N N . ALA A 1 103 ? 9.459 -6.089 -1.988 1.00 95.06 103 ALA A N 1
ATOM 831 C CA . ALA A 1 103 ? 8.810 -4.873 -2.491 1.00 95.06 103 ALA A CA 1
ATOM 832 C C . ALA A 1 103 ? 8.566 -3.865 -1.370 1.00 95.06 103 ALA A C 1
ATOM 834 O O . ALA A 1 103 ? 8.292 -4.260 -0.242 1.00 95.06 103 ALA A O 1
ATOM 835 N N . PHE A 1 104 ? 8.592 -2.567 -1.682 1.00 97.94 104 PHE A N 1
ATOM 836 C CA . PHE A 1 104 ? 8.155 -1.488 -0.776 1.00 97.94 104 PHE A CA 1
ATOM 837 C C . PHE A 1 104 ? 8.904 -1.402 0.561 1.00 97.94 104 PHE A C 1
ATOM 839 O O . PHE A 1 104 ? 8.402 -0.821 1.529 1.00 97.94 104 PHE A O 1
ATOM 846 N N . TRP A 1 105 ? 10.113 -1.955 0.621 1.00 97.31 105 TRP A N 1
ATOM 847 C CA . TRP A 1 105 ? 10.958 -1.893 1.807 1.00 97.31 105 TRP A CA 1
ATOM 848 C C . TRP A 1 105 ? 11.256 -0.429 2.164 1.00 97.31 105 TRP A C 1
ATOM 850 O O . TRP A 1 105 ? 11.701 0.332 1.301 1.00 97.31 105 TRP A O 1
ATOM 860 N N . HIS A 1 106 ? 11.032 -0.026 3.421 1.00 97.81 106 HIS A N 1
ATOM 861 C CA . HIS A 1 106 ? 11.208 1.361 3.890 1.00 97.81 106 HIS A CA 1
ATOM 862 C C . HIS A 1 106 ? 10.431 2.406 3.067 1.00 97.81 106 HIS A C 1
ATOM 864 O O . HIS A 1 106 ? 10.868 3.552 2.935 1.00 97.81 106 HIS A O 1
ATOM 870 N N . SER A 1 107 ? 9.304 2.017 2.473 1.00 97.12 107 SER A N 1
ATOM 871 C CA . SER A 1 107 ? 8.454 2.957 1.746 1.00 97.12 107 SER A CA 1
ATOM 872 C C . SER A 1 107 ? 7.706 3.907 2.688 1.00 97.12 107 SER A C 1
ATOM 874 O O . SER A 1 107 ? 7.381 3.548 3.819 1.00 97.12 107 SER A O 1
ATOM 876 N N . GLU A 1 108 ? 7.426 5.122 2.219 1.00 91.38 108 GLU A N 1
ATOM 877 C CA . GLU A 1 108 ? 6.686 6.139 2.972 1.00 91.38 108 GLU A CA 1
ATOM 878 C C . GLU A 1 108 ? 5.518 6.677 2.138 1.00 91.38 108 GLU A C 1
ATOM 880 O O . GLU A 1 108 ? 5.716 7.107 1.000 1.00 91.38 108 GLU A O 1
ATOM 885 N N . ASN A 1 109 ? 4.309 6.691 2.706 1.00 86.06 109 ASN A N 1
ATOM 886 C CA . ASN A 1 109 ? 3.107 7.221 2.052 1.00 86.06 109 ASN A CA 1
ATOM 887 C C . ASN A 1 109 ? 2.858 6.585 0.666 1.00 86.06 109 ASN A C 1
ATOM 889 O O . ASN A 1 109 ? 2.916 7.245 -0.376 1.00 86.06 109 ASN A O 1
ATOM 893 N N . VAL A 1 110 ? 2.614 5.274 0.657 1.00 95.94 110 VAL A N 1
ATOM 894 C CA . VAL A 1 110 ? 2.380 4.492 -0.565 1.00 95.94 110 VAL A CA 1
ATOM 895 C C . VAL A 1 110 ? 0.977 3.913 -0.553 1.00 95.94 110 VAL A C 1
ATOM 897 O O . VAL A 1 110 ? 0.496 3.435 0.470 1.00 95.94 110 VAL A O 1
ATOM 900 N N . THR A 1 111 ? 0.315 3.938 -1.704 1.00 92.69 111 THR A N 1
ATOM 901 C CA . THR A 1 111 ? -0.991 3.314 -1.896 1.00 92.69 111 THR A CA 1
ATOM 902 C C . THR A 1 111 ? -0.958 2.336 -3.062 1.00 92.69 111 THR A C 1
ATOM 904 O O . THR A 1 111 ? -0.514 2.685 -4.151 1.00 92.69 111 THR A O 1
ATOM 907 N N . VAL A 1 112 ? -1.463 1.124 -2.850 1.00 98.19 112 VAL A N 1
ATOM 908 C CA . VAL A 1 112 ? -1.584 0.077 -3.871 1.00 98.19 112 VAL A CA 1
ATOM 909 C C . VAL A 1 112 ? -3.046 -0.354 -3.952 1.00 98.19 112 VAL A C 1
ATOM 911 O O . VAL A 1 112 ? -3.656 -0.648 -2.923 1.00 98.19 112 VAL A O 1
ATOM 914 N N . LYS A 1 113 ? -3.626 -0.370 -5.155 1.00 94.56 113 LYS A N 1
ATOM 915 C CA . LYS A 1 113 ? -5.053 -0.636 -5.383 1.00 94.56 113 LYS A CA 1
ATOM 916 C C . LYS A 1 113 ? -5.254 -1.671 -6.474 1.00 94.56 113 LYS A C 1
ATOM 918 O O . LYS A 1 113 ? -4.507 -1.676 -7.450 1.00 94.56 113 LYS A O 1
ATOM 923 N N . ASN A 1 114 ? -6.272 -2.515 -6.321 1.00 94.31 114 ASN A N 1
ATOM 924 C CA . ASN A 1 114 ? -6.745 -3.440 -7.356 1.00 94.31 114 ASN A CA 1
ATOM 925 C C . ASN A 1 114 ? -5.610 -4.283 -7.970 1.00 94.31 114 ASN A C 1
ATOM 927 O O . ASN A 1 114 ? -5.589 -4.527 -9.171 1.00 94.31 114 ASN A O 1
ATOM 931 N N . SER A 1 115 ? -4.609 -4.644 -7.166 1.00 98.62 115 SER A N 1
ATOM 932 C CA . SER A 1 115 ? -3.339 -5.179 -7.660 1.00 98.62 115 SER A CA 1
ATOM 933 C C . SER A 1 115 ? -3.024 -6.537 -7.051 1.00 98.62 115 SER A C 1
ATOM 935 O O . SER A 1 115 ? -3.419 -6.848 -5.926 1.00 98.62 115 SER A O 1
ATOM 937 N N . VAL A 1 116 ? -2.240 -7.331 -7.774 1.00 98.81 116 VAL A N 1
ATOM 938 C CA . VAL A 1 116 ? -1.628 -8.551 -7.241 1.00 98.81 116 VAL A CA 1
ATOM 939 C C . VAL A 1 116 ? -0.190 -8.233 -6.863 1.00 98.81 116 VAL A C 1
ATOM 941 O O . VAL A 1 116 ? 0.577 -7.760 -7.698 1.00 98.81 116 VAL A O 1
ATOM 944 N N . VAL A 1 117 ? 0.184 -8.498 -5.614 1.00 98.31 117 VAL A N 1
ATOM 945 C CA . VAL A 1 117 ? 1.546 -8.306 -5.115 1.00 98.31 117 VAL A CA 1
ATOM 946 C C . VAL A 1 117 ? 2.046 -9.621 -4.549 1.00 98.31 117 VAL A C 1
ATOM 948 O O . VAL A 1 117 ? 1.581 -10.086 -3.510 1.00 98.31 117 VAL A O 1
ATOM 951 N N . LYS A 1 118 ? 2.999 -10.222 -5.247 1.00 98.31 118 LYS A N 1
ATOM 952 C CA . LYS A 1 118 ? 3.659 -11.450 -4.840 1.00 98.31 118 LYS A CA 1
ATOM 953 C C . LYS A 1 118 ? 5.088 -11.131 -4.428 1.00 98.31 118 LYS A C 1
ATOM 955 O O . LYS A 1 118 ? 5.807 -10.488 -5.191 1.00 98.31 118 LYS A O 1
ATOM 960 N N . GLY A 1 119 ? 5.479 -11.580 -3.242 1.00 93.75 119 GLY A N 1
ATOM 961 C CA . GLY A 1 119 ? 6.853 -11.484 -2.779 1.00 93.75 119 GLY A CA 1
ATOM 962 C C . GLY A 1 119 ? 7.097 -11.980 -1.363 1.00 93.75 119 GLY A C 1
ATOM 963 O O . GLY A 1 119 ? 6.180 -12.201 -0.579 1.00 93.75 119 GLY A O 1
ATOM 964 N N . GLU A 1 120 ? 8.375 -12.160 -1.064 1.00 92.81 120 GLU A N 1
ATOM 965 C CA . GLU A 1 120 ? 8.921 -12.432 0.259 1.00 92.81 120 GLU A CA 1
ATOM 966 C C . GLU A 1 120 ? 9.148 -11.091 0.981 1.00 92.81 120 GLU A C 1
ATOM 968 O O . GLU A 1 120 ? 9.603 -10.119 0.382 1.00 92.81 120 GLU A O 1
ATOM 973 N N . TYR A 1 121 ? 8.839 -11.003 2.275 1.00 95.44 121 TYR A N 1
ATOM 974 C CA . TYR A 1 121 ? 9.172 -9.815 3.084 1.00 95.44 121 TYR A CA 1
ATOM 975 C C . TYR A 1 121 ? 8.567 -8.495 2.570 1.00 95.44 121 TYR A C 1
ATOM 977 O O . TYR A 1 121 ? 9.149 -7.410 2.695 1.00 95.44 121 TYR A O 1
ATOM 985 N N . LEU A 1 122 ? 7.372 -8.572 1.980 1.00 97.44 122 LEU A N 1
ATOM 986 C CA . LEU A 1 122 ? 6.671 -7.420 1.422 1.00 97.44 122 LEU A CA 1
ATOM 987 C C . LEU A 1 122 ? 6.564 -6.271 2.440 1.00 97.44 122 LEU A C 1
ATOM 989 O O . LEU A 1 122 ? 6.088 -6.458 3.555 1.00 97.44 122 LEU A O 1
ATOM 993 N N . ALA A 1 123 ? 6.934 -5.064 2.018 1.00 97.88 123 ALA A N 1
ATOM 994 C CA . ALA A 1 123 ? 6.728 -3.797 2.717 1.00 97.88 123 ALA A CA 1
ATOM 995 C C . ALA A 1 123 ? 7.379 -3.659 4.098 1.00 97.88 123 ALA A C 1
ATOM 997 O O . ALA A 1 123 ? 6.960 -2.811 4.894 1.00 97.88 123 ALA A O 1
ATOM 998 N N . TRP A 1 124 ? 8.415 -4.450 4.381 1.00 98.38 124 TRP A N 1
ATOM 999 C CA . TRP A 1 124 ? 9.134 -4.361 5.645 1.00 98.38 124 TRP A CA 1
ATOM 1000 C C . TRP A 1 124 ? 9.553 -2.921 5.967 1.00 98.38 124 TRP A C 1
ATOM 1002 O O . TRP A 1 124 ? 10.116 -2.207 5.129 1.00 98.38 124 TRP A O 1
ATOM 1012 N N . TYR A 1 125 ? 9.270 -2.496 7.201 1.00 98.38 125 TYR A N 1
ATOM 1013 C CA . TYR A 1 125 ? 9.581 -1.157 7.719 1.00 98.38 125 TYR A CA 1
ATOM 1014 C C . TYR A 1 125 ? 8.927 0.016 6.969 1.00 98.38 125 TYR A C 1
ATOM 1016 O O . TYR A 1 125 ? 9.459 1.131 6.999 1.00 98.38 125 TYR A O 1
ATOM 1024 N N . SER A 1 126 ? 7.809 -0.214 6.279 1.00 96.81 126 SER A N 1
ATOM 1025 C CA . SER A 1 126 ? 7.044 0.864 5.647 1.00 96.81 126 SER A CA 1
ATOM 1026 C C . SER A 1 126 ? 6.301 1.737 6.670 1.00 96.81 126 SER A C 1
ATOM 1028 O O . SER A 1 126 ? 5.927 1.275 7.750 1.00 96.81 126 SER A O 1
ATOM 1030 N N . ASP A 1 127 ? 6.077 3.008 6.330 1.00 93.31 127 ASP A N 1
ATOM 1031 C CA . ASP A 1 127 ? 5.258 3.944 7.108 1.00 93.31 127 ASP A CA 1
ATOM 1032 C C . ASP A 1 127 ? 4.173 4.568 6.219 1.00 93.31 127 ASP A C 1
ATOM 1034 O O . ASP A 1 127 ? 4.454 5.269 5.246 1.00 93.31 127 ASP A O 1
ATOM 1038 N N . GLY A 1 128 ? 2.908 4.296 6.538 1.00 81.50 128 GLY A N 1
ATOM 1039 C CA . GLY A 1 128 ? 1.770 4.813 5.782 1.00 81.50 128 GLY A CA 1
ATOM 1040 C C . GLY A 1 128 ? 1.519 4.070 4.469 1.00 81.50 128 GLY A C 1
ATOM 1041 O O . GLY A 1 128 ? 1.120 4.694 3.486 1.00 81.50 128 GLY A O 1
ATOM 1042 N N . LEU A 1 129 ? 1.748 2.753 4.440 1.00 95.25 129 LEU A N 1
ATOM 1043 C CA . LEU A 1 129 ? 1.321 1.897 3.332 1.00 95.25 129 LEU A CA 1
ATOM 1044 C C . LEU A 1 129 ? -0.183 1.595 3.427 1.00 95.25 129 LEU A C 1
ATOM 1046 O O . LEU A 1 129 ? -0.676 1.146 4.463 1.00 95.25 129 LEU A O 1
ATOM 1050 N N . THR A 1 130 ? -0.908 1.809 2.330 1.00 88.06 130 THR A N 1
ATOM 1051 C CA . THR A 1 130 ? -2.328 1.462 2.184 1.00 88.06 130 THR A CA 1
ATOM 1052 C C . THR A 1 130 ? -2.529 0.497 1.017 1.00 88.06 130 THR A C 1
ATOM 1054 O O . THR A 1 130 ? -2.180 0.823 -0.114 1.00 88.06 130 THR A O 1
ATOM 1057 N N . LEU A 1 131 ? -3.112 -0.675 1.270 1.00 95.75 131 LEU A N 1
ATOM 1058 C CA . LEU A 1 131 ? -3.480 -1.663 0.251 1.00 95.75 131 LEU A CA 1
ATOM 1059 C C . LEU A 1 131 ? -5.003 -1.800 0.170 1.00 95.75 131 LEU A C 1
ATOM 1061 O O . LEU A 1 131 ? -5.676 -1.865 1.201 1.00 95.75 131 LEU A O 1
ATOM 1065 N N . ILE A 1 132 ? -5.550 -1.838 -1.045 1.00 91.69 132 ILE A N 1
ATOM 1066 C CA . ILE A 1 132 ? -6.999 -1.828 -1.287 1.00 91.69 132 ILE A CA 1
ATOM 1067 C C . ILE A 1 132 ? -7.340 -2.804 -2.397 1.00 91.69 132 ILE A C 1
ATOM 1069 O O . ILE A 1 132 ? -6.840 -2.653 -3.509 1.00 91.69 132 ILE A O 1
ATOM 1073 N N . ASN A 1 133 ? -8.237 -3.753 -2.131 1.00 91.81 133 ASN A N 1
ATOM 1074 C CA . ASN A 1 133 ? -8.637 -4.759 -3.120 1.00 91.81 133 ASN A CA 1
ATOM 1075 C C . ASN A 1 133 ? -7.418 -5.481 -3.718 1.00 91.81 133 ASN A C 1
ATOM 1077 O O . ASN A 1 133 ? -7.350 -5.716 -4.924 1.00 91.81 133 ASN A O 1
ATOM 1081 N N . CYS A 1 134 ? -6.409 -5.749 -2.888 1.00 97.56 134 CYS A N 1
ATOM 1082 C CA . CYS A 1 134 ? -5.176 -6.378 -3.333 1.00 97.56 134 CYS A CA 1
ATOM 1083 C C . CYS A 1 134 ? -5.181 -7.867 -3.009 1.00 97.56 134 CYS A C 1
ATOM 1085 O O . CYS A 1 134 ? -5.662 -8.271 -1.950 1.00 97.56 134 CYS A O 1
ATOM 1087 N N . LYS A 1 135 ? -4.559 -8.660 -3.881 1.00 98.56 135 LYS A N 1
ATOM 1088 C CA . LYS A 1 135 ? -4.159 -10.035 -3.576 1.00 98.56 135 LYS A CA 1
ATOM 1089 C C . LYS A 1 135 ? -2.680 -10.043 -3.215 1.00 98.56 135 LYS A C 1
ATOM 1091 O O . LYS A 1 135 ? -1.847 -9.665 -4.035 1.00 98.56 135 LYS A O 1
ATOM 1096 N N . ILE A 1 136 ? -2.363 -10.454 -1.997 1.00 98.62 136 ILE A N 1
ATOM 1097 C CA . ILE A 1 136 ? -1.013 -10.472 -1.438 1.00 98.62 136 ILE A CA 1
ATOM 1098 C C . ILE A 1 136 ? -0.576 -11.926 -1.305 1.00 98.62 136 ILE A C 1
ATOM 1100 O O . ILE A 1 136 ? -1.314 -12.742 -0.758 1.00 98.62 136 ILE A O 1
ATOM 1104 N N . ILE A 1 137 ? 0.602 -12.255 -1.829 1.00 98.56 137 ILE A N 1
ATOM 1105 C CA . ILE A 1 137 ? 1.082 -13.637 -1.898 1.00 98.56 137 ILE A CA 1
ATOM 1106 C C . ILE A 1 137 ? 2.522 -13.715 -1.401 1.00 98.56 137 ILE A C 1
ATOM 1108 O O . ILE A 1 137 ? 3.377 -13.005 -1.929 1.00 98.56 137 ILE A O 1
ATOM 1112 N N . GLY A 1 138 ? 2.800 -14.618 -0.461 1.00 97.19 138 GLY A N 1
ATOM 1113 C CA . GLY A 1 138 ? 4.161 -14.954 -0.036 1.00 97.19 138 GLY A CA 1
ATOM 1114 C C . GLY A 1 138 ? 4.437 -14.771 1.457 1.00 97.19 138 GLY A C 1
ATOM 1115 O O . GLY A 1 138 ? 3.625 -14.237 2.207 1.00 97.19 138 GLY A O 1
ATOM 1116 N N . THR A 1 139 ? 5.614 -15.239 1.876 1.00 97.62 139 THR A N 1
ATOM 1117 C CA . THR A 1 139 ? 6.009 -15.377 3.287 1.00 97.62 139 THR A CA 1
ATOM 1118 C C . THR A 1 139 ? 6.370 -14.052 3.958 1.00 97.62 139 THR A C 1
ATOM 1120 O O . THR A 1 139 ? 6.957 -13.153 3.342 1.00 97.62 139 THR A O 1
ATOM 1123 N N . GLN A 1 140 ? 6.051 -13.956 5.253 1.00 98.06 140 GLN A N 1
ATOM 1124 C CA . GLN A 1 140 ? 6.397 -12.837 6.136 1.00 98.06 140 GLN A CA 1
ATOM 1125 C C . GLN A 1 140 ? 6.067 -11.439 5.577 1.00 98.06 140 GLN A C 1
ATOM 1127 O O . GLN A 1 140 ? 6.892 -10.519 5.674 1.00 98.06 140 GLN A O 1
ATOM 1132 N N . PRO A 1 141 ? 4.883 -11.217 4.980 1.00 98.31 141 PRO A N 1
ATOM 1133 C CA . PRO A 1 141 ? 4.535 -9.910 4.467 1.00 98.31 141 PRO A CA 1
ATOM 1134 C C . PRO A 1 141 ? 4.193 -8.958 5.624 1.00 98.31 141 PRO A C 1
ATOM 1136 O O . PRO A 1 141 ? 3.642 -9.342 6.660 1.00 98.31 141 PRO A O 1
ATOM 1139 N N . LEU A 1 142 ? 4.447 -7.672 5.390 1.00 98.56 142 LEU A N 1
ATOM 1140 C CA . LEU A 1 142 ? 3.913 -6.548 6.159 1.00 98.56 142 LEU A CA 1
ATOM 1141 C C . LEU A 1 142 ? 4.435 -6.460 7.601 1.00 98.56 142 LEU A C 1
ATOM 1143 O O . LEU A 1 142 ? 3.722 -5.992 8.491 1.00 98.56 142 LEU A O 1
ATOM 1147 N N . CYS A 1 143 ? 5.675 -6.887 7.844 1.00 98.56 143 CYS A N 1
ATOM 1148 C CA . CYS A 1 143 ? 6.321 -6.794 9.154 1.00 98.56 143 CYS A CA 1
ATOM 1149 C C . CYS A 1 143 ? 6.931 -5.404 9.405 1.00 98.56 143 CYS A C 1
ATOM 1151 O O . CYS A 1 143 ? 7.362 -4.697 8.492 1.00 98.56 143 CYS A O 1
ATOM 1153 N N . TYR A 1 144 ? 6.992 -5.012 10.674 1.00 98.62 144 TYR A N 1
ATOM 1154 C CA . TYR A 1 144 ? 7.597 -3.780 11.181 1.00 98.62 144 TYR A CA 1
ATOM 1155 C C . TYR A 1 144 ? 7.008 -2.492 10.587 1.00 98.62 144 TYR A C 1
ATOM 1157 O O . TYR A 1 144 ? 7.681 -1.461 10.538 1.00 98.62 144 TYR A O 1
ATOM 1165 N N . CYS A 1 145 ? 5.764 -2.543 10.116 1.00 98.25 145 CYS A N 1
ATOM 1166 C CA . CYS A 1 145 ? 5.104 -1.425 9.455 1.00 98.25 145 CYS A CA 1
ATOM 1167 C C . CYS A 1 145 ? 4.469 -0.464 10.466 1.00 98.25 145 CYS A C 1
ATOM 1169 O O . CYS A 1 145 ? 3.970 -0.875 11.516 1.00 98.25 145 CYS A O 1
ATOM 1171 N N . LYS A 1 146 ? 4.411 0.820 10.114 1.00 86.31 146 LYS A N 1
ATOM 1172 C CA . LYS A 1 146 ? 3.662 1.853 10.840 1.00 86.31 146 LYS A CA 1
ATOM 1173 C C . LYS A 1 146 ? 2.537 2.394 9.981 1.00 86.31 146 LYS A C 1
ATOM 1175 O O 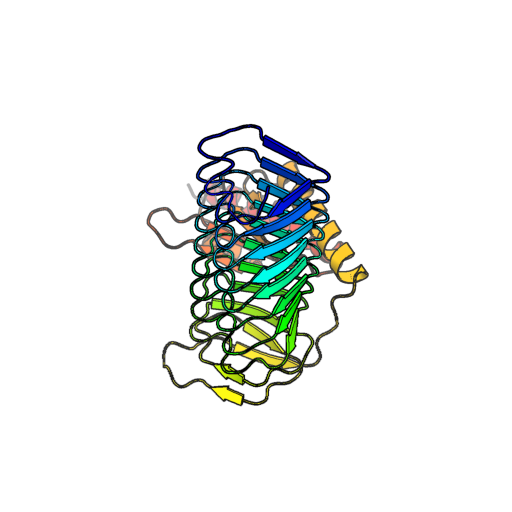. LYS A 1 146 ? 2.667 2.471 8.761 1.00 86.31 146 LYS A O 1
ATOM 1180 N N . ASN A 1 147 ? 1.437 2.793 10.619 1.00 80.06 147 ASN A N 1
ATOM 1181 C CA . ASN A 1 147 ? 0.262 3.327 9.926 1.00 80.06 147 ASN A CA 1
ATOM 1182 C C . ASN A 1 147 ? -0.215 2.428 8.760 1.00 80.06 147 ASN A C 1
ATOM 1184 O O . ASN A 1 147 ? -0.665 2.933 7.730 1.00 80.06 147 ASN A O 1
ATOM 1188 N N . LEU A 1 148 ? -0.094 1.103 8.907 1.00 93.75 148 LEU A N 1
ATOM 1189 C CA . LEU A 1 148 ? -0.417 0.144 7.857 1.00 93.75 148 LEU A CA 1
ATOM 1190 C C . LEU A 1 148 ? -1.931 -0.029 7.745 1.00 93.75 148 LEU A C 1
ATOM 1192 O O . LEU A 1 148 ? -2.601 -0.307 8.742 1.00 93.75 148 LEU A O 1
ATOM 1196 N N . THR A 1 149 ? -2.466 0.085 6.529 1.00 87.31 149 THR A N 1
ATOM 1197 C CA . THR A 1 149 ? -3.887 -0.169 6.271 1.00 87.31 149 THR A CA 1
ATOM 1198 C C . THR A 1 149 ? -4.103 -1.168 5.142 1.00 87.31 149 THR A C 1
ATOM 1200 O O . THR A 1 149 ? -3.578 -0.988 4.048 1.00 87.31 149 THR A O 1
ATOM 1203 N N . LEU A 1 150 ? -4.919 -2.192 5.391 1.00 93.38 150 LEU A N 1
ATOM 1204 C CA . LEU A 1 150 ? -5.410 -3.129 4.384 1.00 93.38 150 LEU A CA 1
ATOM 1205 C C . LEU A 1 150 ? -6.936 -3.076 4.330 1.00 93.38 150 LEU A C 1
ATOM 1207 O O . LEU A 1 150 ? -7.615 -3.162 5.354 1.00 93.38 150 LEU A O 1
ATOM 1211 N N . ILE A 1 151 ? -7.483 -2.962 3.126 1.00 85.25 151 ILE A N 1
ATOM 1212 C CA . ILE A 1 151 ? -8.923 -2.893 2.890 1.00 85.25 151 ILE A CA 1
ATOM 1213 C C . ILE A 1 151 ? -9.272 -3.942 1.853 1.00 85.25 151 ILE A C 1
ATOM 1215 O O . ILE A 1 151 ? -8.766 -3.886 0.732 1.00 85.25 151 ILE A O 1
ATOM 1219 N N . ASN A 1 152 ? -10.156 -4.870 2.222 1.00 86.81 152 ASN A N 1
ATOM 1220 C CA . ASN A 1 152 ? -10.691 -5.868 1.301 1.00 86.81 152 ASN A CA 1
ATOM 1221 C C . ASN A 1 152 ? -9.573 -6.647 0.578 1.00 86.81 152 ASN A C 1
ATOM 1223 O O . ASN A 1 152 ? -9.596 -6.803 -0.639 1.00 86.81 152 ASN A O 1
ATOM 1227 N N . CYS A 1 153 ? -8.533 -7.038 1.317 1.00 95.00 153 CYS A N 1
ATOM 1228 C CA . CYS A 1 153 ? -7.384 -7.730 0.738 1.00 95.00 153 CYS A CA 1
ATOM 1229 C C . CYS A 1 153 ? -7.545 -9.247 0.862 1.00 95.00 153 CYS A C 1
ATOM 1231 O O . CYS A 1 153 ? -8.093 -9.744 1.846 1.00 95.00 153 CYS A O 1
ATOM 1233 N N . GLU A 1 154 ? -7.059 -9.975 -0.134 1.00 96.81 154 GLU A N 1
ATOM 1234 C CA . GLU A 1 154 ? -6.849 -11.420 -0.088 1.00 96.81 154 GLU A CA 1
ATOM 1235 C C . GLU A 1 154 ? -5.375 -11.665 0.254 1.00 96.81 154 GLU A C 1
ATOM 1237 O O . GLU A 1 154 ? -4.490 -11.002 -0.287 1.00 96.81 154 GLU A O 1
ATOM 1242 N N . MET A 1 155 ? -5.104 -12.604 1.148 1.00 97.88 155 MET A N 1
ATOM 1243 C CA . MET A 1 155 ? -3.763 -13.058 1.506 1.00 97.88 155 MET A CA 1
ATOM 1244 C C . MET A 1 155 ? -3.671 -14.567 1.265 1.00 97.88 155 MET A C 1
ATOM 1246 O O . MET A 1 155 ? -4.560 -15.307 1.683 1.00 97.88 155 MET A O 1
ATOM 1250 N N . VAL A 1 156 ? -2.640 -15.005 0.539 1.00 97.94 156 VAL A N 1
ATOM 1251 C CA . VAL A 1 156 ? -2.433 -16.404 0.126 1.00 97.94 156 VAL A CA 1
ATOM 1252 C C . VAL A 1 156 ? -0.991 -16.817 0.396 1.00 97.94 156 VAL A C 1
ATOM 1254 O O . VAL A 1 156 ? -0.072 -16.084 0.031 1.00 97.94 156 VAL A O 1
ATOM 1257 N N . ASP A 1 157 ? -0.791 -17.994 0.989 1.00 97.56 157 ASP A N 1
ATOM 1258 C CA . ASP A 1 157 ? 0.532 -18.509 1.369 1.00 97.56 157 ASP A CA 1
ATOM 1259 C C . ASP A 1 157 ? 1.314 -17.491 2.224 1.00 97.56 157 ASP A C 1
ATOM 1261 O O . ASP A 1 157 ? 2.478 -17.174 1.956 1.00 97.56 157 ASP A O 1
ATOM 1265 N N . THR A 1 158 ? 0.623 -16.896 3.202 1.00 97.94 158 THR A N 1
ATOM 1266 C CA . THR A 1 158 ? 1.138 -15.814 4.046 1.00 97.94 158 THR A CA 1
ATOM 1267 C C . THR A 1 158 ? 1.265 -16.271 5.493 1.00 97.94 158 THR A C 1
ATOM 1269 O O . THR A 1 158 ? 0.314 -16.188 6.280 1.00 97.94 158 THR A O 1
ATOM 1272 N N . ASP A 1 159 ? 2.466 -16.701 5.856 1.00 98.38 159 ASP A N 1
ATOM 1273 C CA . ASP A 1 159 ? 2.859 -17.015 7.222 1.00 98.38 159 ASP A CA 1
ATOM 1274 C C . ASP A 1 159 ? 3.576 -15.833 7.891 1.00 98.38 159 ASP A C 1
ATOM 1276 O O . ASP A 1 159 ? 4.121 -14.936 7.241 1.00 98.38 159 ASP A O 1
ATOM 1280 N N . LEU A 1 160 ? 3.564 -15.833 9.225 1.00 98.56 160 LEU A N 1
ATOM 1281 C CA . LEU A 1 160 ? 4.308 -14.925 10.097 1.00 98.56 160 LEU A CA 1
ATOM 1282 C C . LEU A 1 160 ? 4.095 -13.441 9.752 1.00 98.56 160 LEU A C 1
ATOM 1284 O O . LEU A 1 160 ? 4.986 -12.609 9.937 1.00 98.56 160 LEU A O 1
ATOM 1288 N N . CYS A 1 161 ? 2.913 -13.103 9.238 1.00 98.44 161 CYS A N 1
ATOM 1289 C CA . CYS A 1 161 ? 2.621 -11.763 8.759 1.00 98.44 161 CYS A CA 1
ATOM 1290 C C . CYS A 1 161 ? 2.387 -10.784 9.919 1.00 98.44 161 CYS A C 1
ATOM 1292 O O . CYS A 1 161 ? 1.994 -11.171 11.024 1.00 98.44 161 CYS A O 1
ATOM 1294 N N . PHE A 1 162 ? 2.607 -9.495 9.645 1.00 98.75 162 PHE A N 1
ATOM 1295 C CA . PHE A 1 162 ? 2.382 -8.376 10.575 1.00 98.75 162 PHE A CA 1
ATOM 1296 C C . PHE A 1 162 ? 3.310 -8.293 11.796 1.00 98.75 162 PHE A C 1
ATOM 1298 O O . PHE A 1 162 ? 3.012 -7.519 12.715 1.00 98.75 162 PHE A O 1
ATOM 1305 N N . GLU A 1 163 ? 4.442 -9.011 11.808 1.00 98.75 163 GLU A N 1
ATOM 1306 C CA . GLU A 1 163 ? 5.357 -8.997 12.954 1.00 98.75 163 GLU A CA 1
ATOM 1307 C C . GLU A 1 163 ? 5.743 -7.572 13.342 1.00 98.75 163 GLU A C 1
ATOM 1309 O O . GLU A 1 163 ? 6.392 -6.852 12.593 1.00 98.75 163 GLU A O 1
ATOM 1314 N N . ARG A 1 164 ? 5.351 -7.175 14.553 1.00 98.50 164 ARG A N 1
ATOM 1315 C CA . ARG A 1 164 ? 5.599 -5.856 15.134 1.00 98.50 164 ARG A CA 1
ATOM 1316 C C . ARG A 1 164 ? 5.031 -4.673 14.329 1.00 98.50 164 ARG A C 1
ATOM 1318 O O . ARG A 1 164 ? 5.599 -3.581 14.381 1.00 98.50 164 ARG A O 1
ATOM 1325 N N . SER A 1 165 ? 3.909 -4.854 13.636 1.00 98.38 165 SER A N 1
ATOM 1326 C CA . SER A 1 165 ? 3.256 -3.785 12.865 1.00 98.38 165 SER A CA 1
ATOM 1327 C C . SER A 1 165 ? 2.143 -3.054 13.633 1.00 98.38 165 SER A C 1
ATOM 1329 O O . SER A 1 165 ? 1.444 -3.639 14.462 1.00 98.38 165 SER A O 1
ATOM 1331 N N . GLU A 1 166 ? 1.950 -1.764 13.338 1.00 93.19 166 GLU A N 1
ATOM 1332 C CA . GLU A 1 166 ? 0.759 -0.977 13.693 1.00 93.19 166 GLU A CA 1
ATOM 1333 C C . GLU A 1 166 ? -0.238 -1.048 12.529 1.00 93.19 166 GLU A C 1
ATOM 1335 O O . GLU A 1 166 ? -0.008 -0.436 11.483 1.00 93.19 166 GLU A O 1
ATOM 1340 N N . VAL A 1 167 ? -1.325 -1.811 12.682 1.00 93.06 167 VAL A N 1
ATOM 1341 C CA . VAL A 1 167 ? -2.130 -2.271 11.537 1.00 93.06 167 VAL A CA 1
ATOM 1342 C C . VAL A 1 167 ? -3.634 -2.073 11.720 1.00 93.06 167 VAL A C 1
ATOM 1344 O O . VAL A 1 167 ? -4.186 -2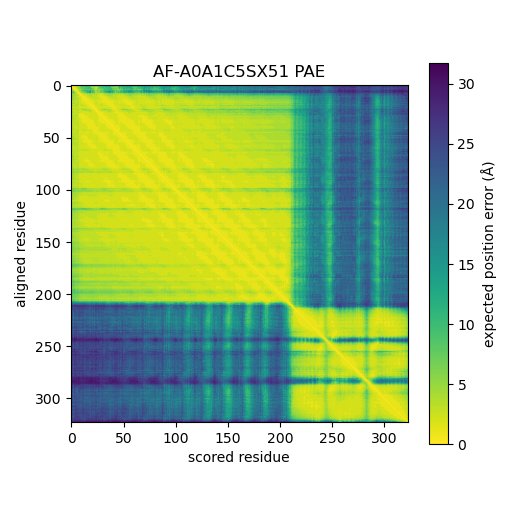.271 12.799 1.00 93.06 167 VAL A O 1
ATOM 1347 N N . GLN A 1 168 ? -4.313 -1.692 10.639 1.00 88.69 168 GLN A N 1
ATOM 1348 C CA . GLN A 1 168 ? -5.766 -1.782 10.486 1.00 88.69 168 GLN A CA 1
ATOM 1349 C C . GLN A 1 168 ? -6.069 -2.584 9.225 1.00 88.69 168 GLN A C 1
ATOM 1351 O O . GLN A 1 168 ? -5.766 -2.122 8.128 1.00 88.69 168 GLN A O 1
ATOM 1356 N N . ALA A 1 169 ? -6.631 -3.780 9.362 1.00 90.12 169 ALA A N 1
ATOM 1357 C CA . ALA A 1 169 ? -6.789 -4.690 8.231 1.00 90.12 169 ALA A CA 1
ATOM 1358 C C . ALA A 1 169 ? -8.168 -5.347 8.185 1.00 90.12 169 ALA A C 1
ATOM 1360 O O . ALA A 1 169 ? -8.654 -5.839 9.199 1.00 90.12 169 ALA A O 1
ATOM 1361 N N . ILE A 1 170 ? -8.753 -5.405 6.987 1.00 86.81 170 ILE A N 1
ATOM 1362 C CA . ILE A 1 170 ? -9.884 -6.277 6.648 1.00 86.81 170 ILE A CA 1
ATOM 1363 C C . ILE A 1 170 ? -9.404 -7.269 5.588 1.00 86.81 170 ILE A C 1
ATOM 1365 O O . ILE A 1 170 ? -9.096 -6.868 4.459 1.00 86.81 170 ILE A O 1
ATOM 1369 N N . LEU A 1 171 ? -9.345 -8.545 5.961 1.00 93.81 171 LEU A N 1
ATOM 1370 C CA . LEU A 1 171 ? -8.832 -9.641 5.144 1.00 93.81 171 LEU A CA 1
ATOM 1371 C C . LEU A 1 171 ? -9.965 -10.594 4.760 1.00 93.81 171 LEU A C 1
ATOM 1373 O O . LEU A 1 171 ? -10.651 -11.138 5.619 1.00 93.81 171 LEU A O 1
ATOM 1377 N N . THR A 1 172 ? -10.148 -10.794 3.461 1.00 92.19 172 THR A N 1
ATOM 1378 C CA . THR A 1 172 ? -11.269 -11.549 2.869 1.00 92.19 172 THR A CA 1
ATOM 1379 C C . THR A 1 172 ? -10.995 -13.037 2.670 1.00 92.19 172 THR A C 1
ATOM 1381 O O . THR A 1 172 ? -11.879 -13.764 2.228 1.00 92.19 172 THR A O 1
ATOM 1384 N N . SER A 1 173 ? -9.791 -13.496 3.003 1.00 93.75 173 SER A N 1
ATOM 1385 C CA . SER A 1 173 ? -9.371 -14.895 2.927 1.00 93.75 173 SER A CA 1
ATOM 1386 C C . SER A 1 173 ? -8.866 -15.396 4.274 1.00 93.75 173 SER A C 1
ATOM 1388 O O . SER A 1 173 ? -8.718 -14.618 5.226 1.00 93.75 173 SER A O 1
ATOM 1390 N N . SER A 1 174 ? -8.626 -16.703 4.350 1.00 95.56 174 SER A N 1
ATOM 1391 C CA . SER A 1 174 ? -7.850 -17.306 5.426 1.00 95.56 174 SER A CA 1
ATOM 1392 C C . SER A 1 174 ? -6.394 -16.838 5.363 1.00 95.56 174 SER A C 1
ATOM 1394 O O . SER A 1 174 ? -5.874 -16.574 4.279 1.00 95.56 174 SER A O 1
ATOM 1396 N N . VAL A 1 175 ? -5.731 -16.773 6.515 1.00 97.69 175 VAL A N 1
ATOM 1397 C CA . VAL A 1 175 ? -4.303 -16.434 6.643 1.00 97.69 175 VAL A CA 1
ATOM 1398 C C . VAL A 1 175 ? -3.580 -17.549 7.392 1.00 97.69 175 VAL A C 1
ATOM 1400 O O . VAL A 1 175 ? -4.095 -18.034 8.398 1.00 97.69 175 VAL A O 1
ATOM 1403 N N . ASP A 1 176 ? -2.376 -17.930 6.962 1.00 98.56 176 ASP A N 1
ATOM 1404 C CA . ASP A 1 176 ? -1.661 -19.055 7.581 1.00 98.56 176 ASP A CA 1
ATOM 1405 C C . ASP A 1 176 ? -1.234 -18.732 9.016 1.00 98.56 176 ASP A C 1
ATOM 1407 O O . ASP A 1 176 ? -1.571 -19.469 9.944 1.00 98.56 176 ASP A O 1
ATOM 1411 N N . SER A 1 177 ? -0.550 -17.603 9.236 1.00 98.75 177 SER A N 1
ATOM 1412 C CA . SER A 1 177 ? -0.284 -17.134 10.599 1.00 98.75 177 SER A CA 1
ATOM 1413 C C . SER A 1 177 ? -0.066 -15.631 10.728 1.00 98.75 177 SER A C 1
ATOM 1415 O O . SER A 1 177 ? 0.540 -14.989 9.871 1.00 98.75 177 SER A O 1
ATOM 1417 N N . ILE A 1 178 ? -0.551 -15.075 11.841 1.00 98.81 178 ILE A N 1
ATOM 1418 C CA . ILE A 1 178 ? -0.385 -13.672 12.242 1.00 98.81 178 ILE A CA 1
ATOM 1419 C C . ILE A 1 178 ? 0.549 -13.628 13.447 1.00 98.81 178 ILE A C 1
ATOM 1421 O O . ILE A 1 178 ? 0.319 -14.326 14.436 1.00 98.81 178 ILE A O 1
ATOM 1425 N N . LYS A 1 179 ? 1.570 -12.769 13.404 1.00 98.81 179 LYS A N 1
ATOM 1426 C CA . LYS A 1 179 ? 2.571 -12.671 14.466 1.00 98.81 179 LYS A CA 1
ATOM 1427 C C . LYS A 1 179 ? 2.664 -11.263 15.038 1.00 98.81 179 LYS A C 1
ATOM 1429 O O . LYS A 1 179 ? 2.834 -10.300 14.308 1.00 98.81 179 LYS A O 1
ATOM 1434 N N . ASN A 1 180 ? 2.606 -11.150 16.362 1.00 98.75 180 ASN A N 1
ATOM 1435 C CA . ASN A 1 180 ? 2.977 -9.984 17.166 1.00 98.75 180 ASN A CA 1
ATOM 1436 C C . ASN A 1 180 ? 2.561 -8.591 16.624 1.00 98.75 180 ASN A C 1
ATOM 1438 O O . ASN A 1 180 ? 3.407 -7.688 16.630 1.00 98.75 180 ASN A O 1
ATOM 1442 N N . PRO A 1 181 ? 1.317 -8.341 16.167 1.00 98.19 181 PRO A N 1
ATOM 1443 C CA . PRO A 1 181 ? 0.893 -6.981 15.838 1.00 98.19 181 PRO A CA 1
ATOM 1444 C C . PRO A 1 181 ? 1.007 -6.075 17.079 1.00 98.19 181 PRO A C 1
ATOM 1446 O O . PRO A 1 181 ? 0.432 -6.365 18.133 1.00 98.19 181 PRO A O 1
ATOM 1449 N N . LEU A 1 182 ? 1.741 -4.959 16.977 1.00 95.31 182 LEU A N 1
ATOM 1450 C CA . LEU A 1 182 ? 1.979 -4.063 18.121 1.00 95.31 182 LEU A CA 1
ATOM 1451 C C . LEU A 1 182 ? 0.709 -3.346 18.551 1.00 95.31 182 LEU A C 1
ATOM 1453 O O . LEU A 1 182 ? 0.449 -3.216 19.745 1.00 95.31 182 LEU A O 1
ATOM 1457 N N . SER A 1 183 ? -0.080 -2.862 17.593 1.00 83.62 183 SER A N 1
ATOM 1458 C CA . SER A 1 183 ? -1.315 -2.135 17.875 1.00 83.62 183 SER A CA 1
ATOM 1459 C C . SER A 1 183 ? -2.278 -2.159 16.689 1.00 83.62 183 SER A C 1
ATOM 1461 O O . SER A 1 183 ? -1.926 -2.567 15.582 1.00 83.62 183 SER A O 1
ATOM 1463 N N . GLY A 1 184 ? -3.505 -1.697 16.934 1.00 83.94 184 GLY A N 1
ATOM 1464 C CA . GLY A 1 184 ? -4.569 -1.662 15.939 1.00 83.94 184 GLY A CA 1
ATOM 1465 C C . GLY A 1 184 ? -5.388 -2.950 15.917 1.00 83.94 184 GLY A C 1
ATOM 1466 O O . GLY A 1 184 ? -5.590 -3.575 16.963 1.00 83.94 184 GLY A O 1
ATOM 1467 N N . TRP A 1 185 ? -5.938 -3.299 14.759 1.00 91.19 185 TRP A N 1
ATOM 1468 C CA . TRP A 1 185 ? -6.861 -4.418 14.622 1.00 91.19 185 TRP A CA 1
ATOM 1469 C C . TRP A 1 185 ? -6.782 -5.082 13.245 1.00 91.19 185 TRP A C 1
ATOM 1471 O O . TRP A 1 185 ? -6.561 -4.427 12.230 1.00 91.19 185 TRP A O 1
ATOM 1481 N N . ILE A 1 186 ? -7.005 -6.390 13.224 1.00 93.94 186 ILE A N 1
ATOM 1482 C CA . ILE A 1 186 ? -7.085 -7.216 12.022 1.00 93.94 186 ILE A CA 1
ATOM 1483 C C . ILE A 1 186 ? -8.406 -7.975 12.097 1.00 93.94 186 ILE A C 1
ATOM 1485 O O . ILE A 1 186 ? -8.634 -8.716 13.051 1.00 93.94 186 ILE A O 1
ATOM 1489 N N . GLN A 1 187 ? -9.278 -7.774 11.118 1.00 92.38 187 GLN A N 1
ATOM 1490 C CA . GLN A 1 187 ? -10.442 -8.615 10.874 1.00 92.38 187 GLN A CA 1
ATOM 1491 C C . GLN A 1 187 ? -10.078 -9.620 9.782 1.00 92.38 187 GLN A C 1
ATOM 1493 O O . GLN A 1 187 ? -9.604 -9.222 8.719 1.00 92.38 187 GLN A O 1
ATOM 1498 N N . VAL A 1 188 ? -10.287 -10.905 10.046 1.00 94.94 188 VAL A N 1
ATOM 1499 C CA . VAL A 1 188 ? -9.944 -12.000 9.132 1.00 94.94 188 VAL A CA 1
ATOM 1500 C C . VAL A 1 188 ? -11.038 -13.063 9.164 1.00 94.94 188 VAL A C 1
ATOM 1502 O O . VAL A 1 188 ? -11.702 -13.234 10.187 1.00 94.94 188 VAL A O 1
ATOM 1505 N N . THR A 1 189 ? -11.239 -13.766 8.050 1.00 92.31 189 THR A N 1
ATOM 1506 C CA . THR A 1 189 ? -12.232 -14.853 7.970 1.00 92.31 189 THR A CA 1
ATOM 1507 C C . THR A 1 189 ? -11.796 -16.086 8.764 1.00 92.31 189 THR A C 1
ATOM 1509 O O . THR A 1 189 ? -12.571 -16.626 9.546 1.00 92.31 189 THR A O 1
ATOM 1512 N N . GLU A 1 190 ? -10.531 -16.481 8.627 1.00 96.31 190 GLU A N 1
ATOM 1513 C CA . GLU A 1 190 ? -9.917 -17.611 9.320 1.00 96.31 190 GLU A CA 1
ATOM 1514 C C . GLU A 1 190 ? -8.410 -17.365 9.483 1.00 96.31 190 GLU A C 1
ATOM 1516 O O . GLU A 1 190 ? -7.782 -16.711 8.649 1.00 96.31 190 GLU A O 1
ATOM 1521 N N . VAL A 1 191 ? -7.810 -17.881 10.553 1.00 98.06 191 VAL A N 1
ATOM 1522 C CA . VAL A 1 191 ? -6.359 -17.826 10.755 1.00 98.06 191 VAL A CA 1
ATOM 1523 C C . VAL A 1 191 ? -5.853 -19.156 11.297 1.00 98.06 191 VAL A C 1
ATOM 1525 O O . VAL A 1 191 ? -6.434 -19.688 12.243 1.00 98.06 191 VAL A O 1
ATOM 1528 N N . GLY A 1 192 ? -4.781 -19.684 10.703 1.00 98.44 192 GLY A N 1
ATOM 1529 C CA . GLY A 1 192 ? -4.177 -20.947 11.128 1.00 98.44 192 GLY A CA 1
ATOM 1530 C C . GLY A 1 192 ? -3.524 -20.840 12.505 1.00 98.44 192 GLY A C 1
ATOM 1531 O O . GLY A 1 192 ? -3.842 -21.609 13.411 1.00 98.44 192 GLY A O 1
ATOM 1532 N N . GLU A 1 193 ? -2.646 -19.853 12.691 1.00 98.56 193 GLU A N 1
ATOM 1533 C CA . GLU A 1 193 ? -1.960 -19.608 13.964 1.00 98.56 193 GLU A CA 1
ATOM 1534 C C . GLU A 1 193 ? -1.877 -18.112 14.311 1.00 98.56 193 GLU A C 1
ATOM 1536 O O . GLU A 1 193 ? -1.617 -17.260 13.461 1.00 98.56 193 GLU A O 1
ATOM 1541 N N . ILE A 1 194 ? -2.060 -17.782 15.593 1.00 98.56 194 ILE A N 1
ATOM 1542 C CA . ILE A 1 194 ? -1.814 -16.440 16.133 1.00 98.56 194 ILE A CA 1
ATOM 1543 C C . ILE A 1 194 ? -0.668 -16.530 17.142 1.00 98.56 194 ILE A C 1
ATOM 1545 O O . ILE A 1 194 ? -0.806 -17.167 18.186 1.00 98.56 194 ILE A O 1
ATOM 1549 N N . ILE A 1 195 ? 0.440 -15.850 16.854 1.00 98.69 195 ILE A N 1
ATOM 1550 C CA . ILE A 1 195 ? 1.655 -15.841 17.676 1.00 98.69 195 ILE A CA 1
ATOM 1551 C C . ILE A 1 195 ? 1.758 -14.489 18.389 1.00 98.69 195 ILE A C 1
ATOM 1553 O O . ILE A 1 195 ? 1.854 -13.454 17.736 1.00 98.69 195 ILE A O 1
ATOM 1557 N N . MET A 1 196 ? 1.730 -14.495 19.725 1.00 97.75 196 MET A N 1
ATOM 1558 C CA . MET A 1 196 ? 1.782 -13.298 20.586 1.00 97.75 196 MET A CA 1
ATOM 1559 C C . MET A 1 196 ? 2.800 -13.504 21.718 1.00 97.75 196 MET A C 1
ATOM 1561 O O . MET A 1 196 ? 2.433 -13.627 22.886 1.00 97.75 196 MET A O 1
ATOM 1565 N N . ASP A 1 197 ? 4.080 -13.619 21.366 1.00 97.88 197 ASP A N 1
ATOM 1566 C CA . ASP A 1 197 ? 5.175 -13.991 22.277 1.00 97.88 197 ASP A CA 1
ATOM 1567 C C . ASP A 1 197 ? 6.042 -12.803 22.744 1.00 97.88 197 ASP A C 1
ATOM 1569 O O . ASP A 1 197 ? 7.002 -12.991 23.495 1.00 97.88 197 ASP A O 1
ATOM 1573 N N . VAL A 1 198 ? 5.672 -11.571 22.371 1.00 97.00 198 VAL A N 1
ATOM 1574 C CA . VAL A 1 198 ? 6.294 -10.326 22.857 1.00 97.00 198 VAL A CA 1
ATOM 1575 C C . VAL A 1 198 ? 5.299 -9.475 23.649 1.00 97.00 198 VAL A C 1
ATOM 1577 O O . VAL A 1 198 ? 4.134 -9.343 23.276 1.00 97.00 198 VAL A O 1
ATOM 1580 N N . ALA A 1 199 ? 5.755 -8.865 24.747 1.00 95.69 199 ALA A N 1
ATOM 1581 C CA . ALA A 1 199 ? 4.891 -8.125 25.673 1.00 95.69 199 ALA A CA 1
ATOM 1582 C C . ALA A 1 199 ? 4.289 -6.848 25.057 1.00 95.69 199 ALA A C 1
ATOM 1584 O O . ALA A 1 199 ? 3.241 -6.376 25.492 1.00 95.69 199 ALA A O 1
ATOM 1585 N N . GLU A 1 200 ? 4.952 -6.279 24.050 1.00 95.38 200 GLU A N 1
ATOM 1586 C CA . GLU A 1 200 ? 4.522 -5.071 23.348 1.00 95.38 200 GLU A CA 1
ATOM 1587 C C . GLU A 1 200 ? 3.401 -5.327 22.327 1.00 95.38 200 GLU A C 1
ATOM 1589 O O . GLU A 1 200 ? 2.809 -4.370 21.823 1.00 95.38 200 GLU A O 1
ATOM 1594 N N . ALA A 1 201 ? 3.104 -6.590 22.001 1.00 96.81 201 ALA A N 1
ATOM 1595 C CA . ALA A 1 201 ? 2.059 -6.939 21.048 1.00 96.81 201 ALA A CA 1
ATOM 1596 C C . ALA A 1 201 ? 0.669 -6.765 21.681 1.00 96.81 201 ALA A C 1
ATOM 1598 O O . ALA A 1 201 ? 0.207 -7.593 22.463 1.00 96.81 201 ALA A O 1
ATOM 1599 N N . THR A 1 202 ? -0.011 -5.669 21.337 1.00 92.38 202 THR A N 1
ATOM 1600 C CA . THR A 1 202 ? -1.361 -5.340 21.840 1.00 92.38 202 THR A CA 1
ATOM 1601 C C . THR A 1 202 ? -2.422 -5.262 20.739 1.00 92.38 202 THR A C 1
ATOM 1603 O O . THR A 1 202 ? -3.581 -4.932 21.013 1.00 92.38 202 THR A O 1
ATOM 1606 N N . GLY A 1 203 ? -2.048 -5.554 19.487 1.00 90.56 203 GLY A N 1
ATOM 1607 C CA . GLY A 1 203 ? -2.967 -5.606 18.354 1.00 90.56 203 GLY A CA 1
ATOM 1608 C C . GLY A 1 203 ? -4.051 -6.669 18.538 1.00 90.56 203 GLY A C 1
ATOM 1609 O O . GLY A 1 203 ? -3.825 -7.719 19.137 1.00 90.56 203 GLY A O 1
ATOM 1610 N N . LYS A 1 204 ? -5.255 -6.385 18.036 1.00 89.62 204 LYS A N 1
ATOM 1611 C CA . LYS A 1 204 ? -6.414 -7.277 18.176 1.00 89.62 204 LYS A CA 1
ATOM 1612 C C . LYS A 1 204 ? -6.690 -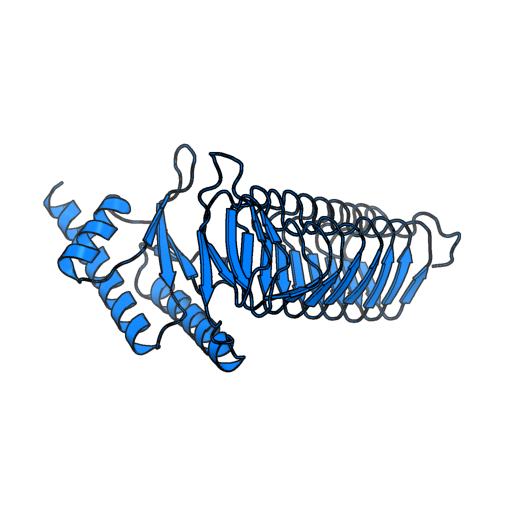8.029 16.883 1.00 89.62 204 LYS A C 1
ATOM 1614 O O . LYS A 1 204 ? -6.886 -7.398 15.852 1.00 89.62 204 LYS A O 1
ATOM 1619 N N . VAL A 1 205 ? -6.793 -9.351 16.955 1.00 95.56 205 VAL A N 1
ATOM 1620 C CA . VAL A 1 205 ? -7.258 -10.187 15.839 1.00 95.56 205 VAL A CA 1
ATOM 1621 C C . VAL A 1 205 ? -8.712 -10.578 16.094 1.00 95.56 205 VAL A C 1
ATOM 1623 O O . VAL A 1 205 ? -9.048 -11.061 17.174 1.00 95.56 205 VAL A O 1
ATOM 1626 N N . MET A 1 206 ? -9.581 -10.320 15.122 1.00 93.62 206 MET A N 1
ATOM 1627 C CA . MET A 1 206 ? -11.014 -10.600 15.165 1.00 93.62 206 MET A CA 1
ATOM 1628 C C . MET A 1 206 ? -11.341 -11.563 14.031 1.00 93.62 206 MET A C 1
ATOM 1630 O O . MET A 1 206 ? -11.190 -11.216 12.861 1.00 93.62 206 MET A O 1
ATOM 1634 N N . ILE A 1 207 ? -11.775 -12.766 14.392 1.00 95.19 207 ILE A N 1
ATOM 1635 C CA . ILE A 1 207 ? -12.185 -13.787 13.431 1.00 95.19 207 ILE A CA 1
ATOM 1636 C C . ILE A 1 207 ? -13.695 -13.661 13.242 1.00 95.19 207 ILE A C 1
ATOM 1638 O O . ILE A 1 207 ? -14.453 -13.777 14.208 1.00 95.19 207 ILE A O 1
ATOM 1642 N N . SER A 1 208 ? -14.124 -13.361 12.023 1.00 86.44 208 SER A N 1
ATOM 1643 C CA . SER A 1 208 ? -15.533 -13.150 11.683 1.00 86.44 208 SER A CA 1
ATOM 1644 C C . SER A 1 208 ? -15.730 -13.245 10.179 1.00 86.44 208 SER A C 1
ATOM 1646 O O . SER A 1 208 ? -14.810 -12.904 9.434 1.00 86.44 208 SER A O 1
ATOM 1648 N N . ASP A 1 209 ? -16.953 -13.543 9.745 1.00 80.75 209 ASP A N 1
ATOM 1649 C CA . ASP A 1 209 ? -17.339 -13.303 8.359 1.00 80.75 209 ASP A CA 1
ATOM 1650 C C . ASP A 1 209 ? -17.035 -11.849 7.986 1.00 80.75 209 ASP A C 1
ATOM 1652 O O . ASP A 1 209 ? -17.356 -10.902 8.716 1.00 80.75 209 ASP A O 1
ATOM 1656 N N . VAL A 1 210 ? -16.349 -11.678 6.862 1.00 69.44 210 VAL A N 1
ATOM 1657 C CA . VAL A 1 210 ? -16.106 -10.362 6.295 1.00 69.44 210 VAL A CA 1
ATOM 1658 C C . VAL A 1 210 ? -17.233 -10.102 5.319 1.00 69.44 210 VAL A C 1
ATOM 1660 O O . VAL A 1 210 ? -17.288 -10.723 4.258 1.00 69.44 210 VAL A O 1
A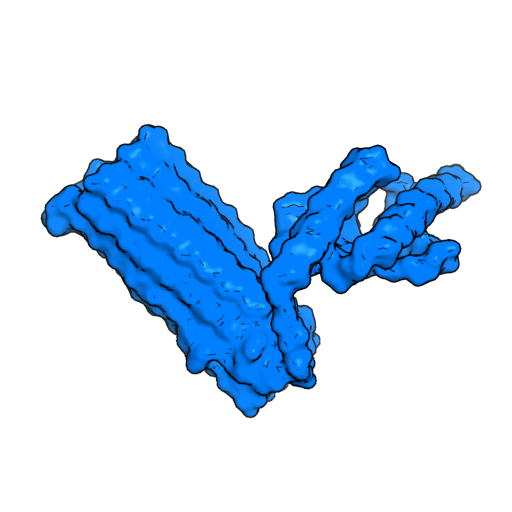TOM 1663 N N . ASP A 1 211 ? -18.125 -9.177 5.675 1.00 63.72 211 ASP A N 1
ATOM 1664 C CA . ASP A 1 211 ? -19.042 -8.587 4.707 1.00 63.72 211 ASP A CA 1
ATOM 1665 C C . ASP A 1 211 ? -18.175 -7.977 3.603 1.00 63.72 211 ASP A C 1
ATOM 1667 O O . ASP A 1 211 ? -17.533 -6.939 3.803 1.00 63.72 211 ASP A O 1
ATOM 1671 N N . ALA A 1 212 ? -18.080 -8.676 2.469 1.00 54.19 212 ALA A N 1
ATOM 1672 C CA . ALA A 1 212 ? -17.276 -8.236 1.345 1.00 54.19 212 A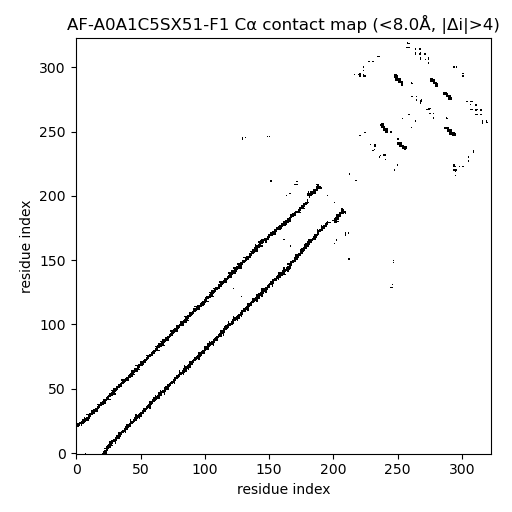LA A CA 1
ATOM 1673 C C . ALA A 1 212 ? -17.671 -6.793 1.026 1.00 54.19 212 ALA A C 1
ATOM 1675 O O . ALA A 1 212 ? -18.843 -6.494 0.777 1.00 54.19 212 ALA A O 1
ATOM 1676 N N . GLN A 1 213 ? -16.699 -5.883 1.071 1.00 63.22 213 GLN A N 1
ATOM 1677 C CA . GLN A 1 213 ? -16.936 -4.491 0.723 1.00 63.22 213 GLN A CA 1
ATOM 1678 C C . GLN A 1 213 ? -17.070 -4.408 -0.796 1.00 63.22 213 GLN A C 1
ATOM 1680 O O . GLN A 1 213 ? -16.100 -4.132 -1.498 1.00 63.22 213 GLN A O 1
ATOM 1685 N N . THR A 1 214 ? -18.275 -4.710 -1.286 1.00 66.00 214 THR A N 1
ATOM 1686 C CA . THR A 1 214 ? -18.641 -4.717 -2.705 1.00 66.00 214 THR A CA 1
ATOM 1687 C C . THR A 1 214 ? -18.282 -3.394 -3.384 1.00 66.00 214 THR A C 1
ATOM 1689 O O . THR A 1 214 ? -18.127 -2.360 -2.729 1.00 66.00 214 THR A O 1
ATOM 1692 N N . GLU A 1 215 ? -18.208 -3.385 -4.718 1.00 65.56 215 GLU A N 1
ATOM 1693 C CA . GLU A 1 215 ? -18.056 -2.141 -5.491 1.00 65.56 215 GLU A CA 1
ATOM 1694 C C . GLU A 1 215 ? -19.092 -1.080 -5.083 1.00 65.56 215 GLU A C 1
ATOM 1696 O O . GLU A 1 215 ? -18.781 0.107 -5.008 1.00 65.56 215 GLU A O 1
ATOM 1701 N N . GLU A 1 216 ? -20.309 -1.504 -4.736 1.00 69.56 216 GLU A N 1
ATOM 1702 C CA . GLU A 1 216 ? -21.373 -0.635 -4.233 1.00 69.56 216 GLU A CA 1
ATOM 1703 C C . GLU A 1 216 ? -21.054 -0.038 -2.853 1.00 69.56 216 GLU A C 1
ATOM 1705 O O . GLU A 1 216 ? -21.276 1.157 -2.622 1.00 69.56 216 GLU A O 1
ATOM 1710 N N . PHE A 1 217 ? -20.473 -0.826 -1.944 1.00 73.25 217 PHE A N 1
ATOM 1711 C CA . PHE A 1 217 ? -19.993 -0.326 -0.658 1.00 73.25 217 PHE A CA 1
ATOM 1712 C C . PHE A 1 217 ? -18.851 0.679 -0.846 1.00 73.25 217 PHE A C 1
ATOM 1714 O O . PHE A 1 217 ? -18.883 1.764 -0.262 1.00 73.25 217 PHE A O 1
ATOM 1721 N N . GLN A 1 218 ? -17.869 0.364 -1.696 1.00 72.81 218 GLN A N 1
ATOM 1722 C CA . GLN A 1 218 ? -16.749 1.265 -1.986 1.00 72.81 218 GLN A CA 1
ATOM 1723 C C . GLN A 1 218 ? -17.228 2.568 -2.628 1.00 72.81 218 GLN A C 1
ATOM 1725 O O . GLN A 1 218 ? -16.798 3.657 -2.237 1.00 72.81 218 GLN A O 1
ATOM 1730 N N . LYS A 1 219 ? -18.183 2.477 -3.560 1.00 78.62 219 LYS A N 1
ATOM 1731 C CA . LYS A 1 219 ? -18.851 3.636 -4.154 1.00 78.62 219 LYS A CA 1
ATOM 1732 C C . LYS A 1 219 ? -19.542 4.478 -3.083 1.00 78.62 219 LYS A C 1
ATOM 1734 O O . LYS A 1 219 ? -19.314 5.684 -3.030 1.00 78.62 219 LYS A O 1
ATOM 1739 N N . THR A 1 220 ? -20.293 3.849 -2.180 1.00 80.94 220 THR A N 1
ATOM 1740 C CA . THR A 1 220 ? -20.967 4.536 -1.066 1.00 80.94 220 THR A CA 1
ATOM 1741 C C . THR A 1 220 ? -19.969 5.256 -0.162 1.00 80.94 220 THR A C 1
ATOM 1743 O O . THR A 1 220 ? -20.155 6.429 0.161 1.00 80.94 220 THR A O 1
ATOM 1746 N N . VAL A 1 221 ? -18.873 4.595 0.219 1.00 82.88 221 VAL A N 1
ATOM 1747 C CA . VAL A 1 221 ? -17.806 5.199 1.028 1.00 82.88 221 VAL A CA 1
ATOM 1748 C C . VAL A 1 221 ? -17.161 6.375 0.293 1.0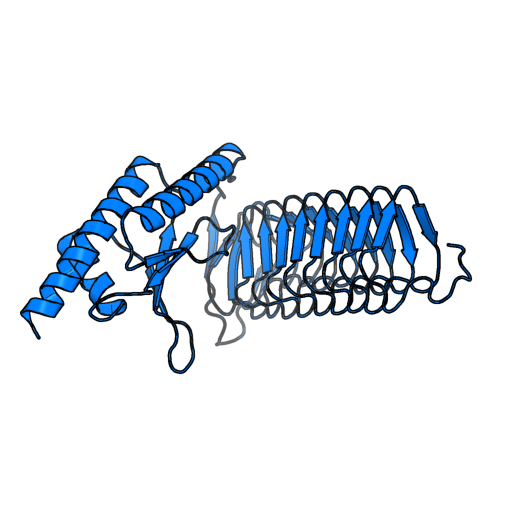0 82.88 221 VAL A C 1
ATOM 1750 O O . VAL A 1 221 ? -16.971 7.434 0.889 1.00 82.88 221 VAL A O 1
ATOM 1753 N N . SER A 1 222 ? -16.866 6.238 -1.001 1.00 82.44 222 SER A N 1
ATOM 1754 C CA . SER A 1 222 ? -16.283 7.305 -1.825 1.00 82.44 222 SER A CA 1
ATOM 1755 C C . SER A 1 222 ? -17.203 8.529 -1.921 1.00 82.44 222 SER A C 1
ATOM 1757 O O . SER A 1 222 ? -16.787 9.661 -1.647 1.00 82.44 222 SER A O 1
ATOM 1759 N N . GLU A 1 223 ? -18.488 8.309 -2.201 1.00 88.25 223 GLU A N 1
ATOM 1760 C CA . GLU A 1 223 ? -19.508 9.357 -2.207 1.00 88.25 223 GLU A CA 1
ATOM 1761 C C . GLU A 1 223 ? -19.666 9.996 -0.820 1.00 88.25 223 GLU A C 1
ATOM 1763 O O . GLU A 1 223 ? -19.859 11.211 -0.695 1.00 88.25 223 GLU A O 1
ATOM 1768 N N . ASN A 1 224 ? -19.587 9.207 0.253 1.00 91.00 224 ASN A N 1
ATOM 1769 C CA . ASN A 1 224 ? -19.643 9.700 1.626 1.00 91.00 224 ASN A CA 1
ATOM 1770 C C . ASN A 1 224 ? -18.436 10.570 1.972 1.00 91.00 224 ASN A C 1
ATOM 1772 O O . ASN A 1 224 ? -18.605 11.647 2.544 1.00 91.00 224 ASN A O 1
ATOM 1776 N N . LYS A 1 225 ? -17.230 10.161 1.573 1.00 88.31 225 LYS A N 1
ATOM 1777 C CA . LYS A 1 225 ? -16.013 10.956 1.755 1.00 88.31 225 LYS A CA 1
ATOM 1778 C C . LYS A 1 225 ? -16.085 12.286 1.021 1.00 88.31 225 LYS A C 1
ATOM 1780 O O . LYS A 1 225 ? -15.727 13.308 1.605 1.00 88.31 225 LYS A O 1
ATOM 1785 N N . LYS A 1 226 ? -16.540 12.282 -0.238 1.00 89.75 226 LYS A N 1
ATOM 1786 C CA . LYS A 1 226 ? -16.701 13.503 -1.040 1.00 89.75 226 LYS A CA 1
ATOM 1787 C C . LYS A 1 226 ? -17.623 14.497 -0.337 1.00 89.75 226 LYS A C 1
ATOM 1789 O O . LYS A 1 226 ? -17.236 15.637 -0.108 1.00 89.75 226 LYS A O 1
ATOM 1794 N N . PHE A 1 227 ? -18.779 14.026 0.109 1.00 93.75 227 PHE A N 1
ATOM 1795 C CA . PHE A 1 227 ? -19.719 14.840 0.871 1.00 93.75 227 PHE A CA 1
ATOM 1796 C C . PHE A 1 227 ? -19.144 15.370 2.187 1.00 93.75 227 PHE A C 1
ATOM 1798 O O . PHE A 1 227 ? -19.329 16.541 2.485 1.00 93.75 227 PHE A O 1
ATOM 1805 N N . VAL A 1 228 ? -18.442 14.548 2.979 1.00 93.25 228 VAL A N 1
ATOM 1806 C CA . VAL A 1 228 ? -17.821 15.021 4.232 1.00 93.25 228 VAL A CA 1
ATOM 1807 C C . VAL A 1 228 ? -16.816 16.129 3.936 1.00 93.25 228 VAL A C 1
ATOM 1809 O O . VAL A 1 228 ? -16.815 17.140 4.631 1.00 93.25 228 VAL A O 1
ATOM 1812 N N . LYS A 1 229 ? -15.983 15.967 2.898 1.00 91.12 229 LYS A N 1
ATOM 1813 C CA . LYS A 1 229 ? -15.026 16.997 2.467 1.00 91.12 229 LYS A CA 1
ATOM 1814 C C . LYS A 1 229 ? -15.734 18.305 2.118 1.00 91.12 229 LYS A C 1
ATOM 1816 O O . LYS A 1 229 ? -15.370 19.339 2.668 1.00 91.12 229 LYS A O 1
ATOM 1821 N N . GLU A 1 230 ? -16.761 18.241 1.276 1.00 94.12 230 GLU A N 1
ATOM 1822 C CA . GLU A 1 230 ? -17.549 19.408 0.863 1.00 94.12 230 GLU A CA 1
ATOM 1823 C C . GLU A 1 230 ? -18.275 20.062 2.051 1.00 94.12 230 GLU A C 1
ATOM 1825 O O . GLU A 1 230 ? -18.215 21.278 2.219 1.00 94.12 230 GLU A O 1
ATOM 1830 N N . PHE A 1 231 ? -18.904 19.271 2.924 1.00 96.25 231 PHE A N 1
ATOM 1831 C CA . PHE A 1 231 ? -19.620 19.773 4.097 1.00 96.25 231 PHE A CA 1
ATOM 1832 C C . PHE A 1 231 ? -18.678 20.472 5.078 1.00 96.25 231 PHE A C 1
ATOM 1834 O O . PHE A 1 231 ? -18.945 21.595 5.487 1.00 96.25 231 PHE A O 1
ATOM 1841 N N . ILE A 1 232 ? -17.560 19.838 5.449 1.00 94.75 232 ILE A N 1
ATOM 1842 C CA . ILE A 1 232 ? -16.593 20.427 6.386 1.00 94.75 232 ILE A CA 1
ATOM 1843 C C . ILE A 1 232 ? -16.016 21.724 5.817 1.00 94.75 232 ILE A C 1
ATOM 1845 O O . ILE A 1 232 ? -15.979 22.728 6.524 1.00 94.75 232 ILE A O 1
ATOM 1849 N N . GLN A 1 233 ? -15.623 21.721 4.540 1.00 92.50 233 GLN A N 1
ATOM 1850 C CA . GLN A 1 233 ? -15.048 22.891 3.879 1.00 92.50 233 GLN A CA 1
ATOM 1851 C C . GLN A 1 233 ? -16.009 24.089 3.855 1.00 92.50 233 GLN A C 1
ATOM 1853 O O . GLN A 1 233 ? -15.558 25.225 3.995 1.00 92.50 233 GLN A O 1
ATOM 1858 N N . ASN A 1 234 ? -17.310 23.842 3.691 1.00 94.81 234 ASN A N 1
ATOM 1859 C CA . ASN A 1 234 ? -18.313 24.899 3.574 1.00 94.81 234 ASN A CA 1
ATOM 1860 C C . ASN A 1 234 ? -18.907 25.329 4.925 1.00 94.81 234 ASN A C 1
ATOM 1862 O O . ASN A 1 234 ? -19.267 26.492 5.089 1.00 94.81 234 ASN A O 1
ATOM 1866 N N . GLU A 1 235 ? -19.018 24.413 5.890 1.00 96.38 235 GLU A N 1
ATOM 1867 C CA . GLU A 1 235 ? -19.866 24.606 7.075 1.00 96.38 235 GLU A CA 1
ATOM 1868 C C . GLU A 1 235 ? -19.106 24.624 8.410 1.00 96.38 235 GLU A C 1
ATOM 1870 O O . GLU A 1 235 ? -19.673 25.079 9.407 1.00 96.38 235 GLU A O 1
ATOM 1875 N N . ILE A 1 236 ? -17.863 24.120 8.468 1.00 94.62 236 ILE A N 1
ATOM 1876 C CA . ILE A 1 236 ? -17.080 24.001 9.715 1.00 94.62 236 ILE A CA 1
ATOM 1877 C C . ILE A 1 236 ? -15.638 24.513 9.508 1.00 94.62 236 ILE A C 1
ATOM 1879 O O . ILE A 1 236 ? -14.704 23.714 9.422 1.00 94.62 236 ILE A O 1
ATOM 1883 N N . PRO A 1 237 ? -15.409 25.841 9.472 1.00 92.81 237 PRO A N 1
ATOM 1884 C CA . PRO A 1 237 ? -14.082 26.429 9.234 1.00 92.81 237 PRO A CA 1
ATOM 1885 C C . PRO A 1 237 ? -13.033 26.095 10.311 1.00 92.81 237 PRO A C 1
ATOM 1887 O O . PRO A 1 237 ? -11.835 26.278 10.086 1.00 92.81 237 PRO A O 1
ATOM 1890 N N . GLN A 1 238 ? -13.462 25.608 11.480 1.00 93.69 238 GLN A N 1
ATOM 1891 C CA . GLN A 1 238 ? -12.591 25.168 12.570 1.00 93.69 238 GLN A CA 1
ATOM 1892 C C . GLN A 1 238 ? -11.868 23.849 12.264 1.00 93.69 238 GLN A C 1
ATOM 1894 O O . GLN A 1 238 ? -10.866 23.531 12.915 1.00 93.69 238 GLN A O 1
ATOM 1899 N N . ILE A 1 239 ? -12.368 23.082 11.289 1.00 92.75 239 ILE A N 1
ATOM 1900 C CA . ILE A 1 239 ? -11.885 21.749 10.940 1.00 92.75 239 ILE A CA 1
ATOM 1901 C C . ILE A 1 239 ? -11.399 21.716 9.490 1.00 92.75 239 ILE A C 1
ATOM 1903 O O . ILE A 1 239 ? -12.040 22.236 8.584 1.00 92.75 239 ILE A O 1
ATOM 1907 N N . GLN A 1 240 ? -10.291 21.015 9.255 1.00 91.00 240 GLN A N 1
ATOM 1908 C CA . GLN A 1 240 ? -9.809 20.682 7.919 1.00 91.00 240 GLN A CA 1
ATOM 1909 C C . GLN A 1 240 ? -9.736 19.166 7.734 1.00 91.00 240 GLN A C 1
ATOM 1911 O O . GLN A 1 240 ? -9.168 18.451 8.561 1.00 91.00 240 GLN A O 1
ATOM 1916 N N . VAL A 1 241 ? -10.270 18.659 6.623 1.00 87.88 241 VAL A N 1
ATOM 1917 C CA . VAL A 1 241 ? -10.111 17.242 6.267 1.00 87.88 241 VAL A CA 1
ATOM 1918 C C . VAL A 1 241 ? -8.678 16.999 5.797 1.00 87.88 241 VAL A C 1
ATOM 1920 O O . VAL A 1 241 ? -8.185 17.704 4.916 1.00 87.88 241 VAL A O 1
ATOM 1923 N N . ALA A 1 242 ? -7.997 16.010 6.376 1.00 79.25 242 ALA A N 1
ATOM 1924 C CA . ALA A 1 242 ? -6.665 15.619 5.927 1.00 79.25 242 ALA A CA 1
ATOM 1925 C C . ALA A 1 242 ? -6.728 15.006 4.515 1.00 79.25 242 ALA A C 1
ATOM 1927 O O . ALA A 1 242 ? -7.683 14.312 4.164 1.00 79.25 242 ALA A O 1
ATOM 1928 N N . SER A 1 243 ? -5.696 15.245 3.705 1.00 57.19 243 SER A N 1
ATOM 1929 C CA . SER A 1 243 ? -5.640 14.866 2.285 1.00 57.19 243 SER A CA 1
ATOM 1930 C C . SER A 1 243 ? -5.376 13.382 2.015 1.00 57.19 243 SER A C 1
ATOM 1932 O O . SER A 1 243 ? -5.250 12.993 0.860 1.00 57.19 243 SER A O 1
ATOM 1934 N N . PHE A 1 244 ? -5.324 12.544 3.044 1.00 53.41 244 PHE A N 1
ATOM 1935 C CA . PHE A 1 244 ? -4.931 11.146 2.915 1.00 53.41 244 PHE A CA 1
ATOM 1936 C C . PHE A 1 244 ? -5.968 10.235 3.569 1.00 53.41 244 PHE A C 1
ATOM 1938 O O . PHE A 1 244 ? -6.836 10.715 4.295 1.00 53.41 244 PHE A O 1
ATOM 1945 N N . TYR A 1 245 ? -5.849 8.938 3.290 1.00 53.38 245 TYR A N 1
ATOM 1946 C CA . TYR A 1 245 ? -6.654 7.804 3.756 1.00 53.38 245 TYR A CA 1
ATOM 1947 C C . TYR A 1 245 ? -7.736 7.342 2.776 1.00 53.38 245 TYR A C 1
ATOM 1949 O O . TYR A 1 245 ? -8.866 7.838 2.696 1.00 53.38 245 TYR A O 1
ATOM 1957 N N . ASP A 1 246 ? -7.394 6.259 2.092 1.00 52.91 246 ASP A N 1
ATOM 1958 C CA . ASP A 1 246 ? -8.342 5.448 1.350 1.00 52.91 246 ASP A CA 1
ATOM 1959 C C . ASP A 1 246 ? -9.128 4.466 2.244 1.00 52.91 246 ASP A C 1
ATOM 1961 O O . ASP A 1 246 ? -9.921 3.679 1.751 1.00 52.91 246 ASP A O 1
ATOM 1965 N N . THR A 1 247 ? -9.037 4.593 3.570 1.00 69.19 247 THR A N 1
ATOM 1966 C CA . THR A 1 247 ? -9.842 3.836 4.550 1.00 69.19 247 THR A CA 1
ATOM 1967 C C . THR A 1 247 ? -11.267 4.363 4.647 1.00 69.19 247 THR A C 1
ATOM 1969 O O . THR A 1 247 ? -11.536 5.489 4.245 1.00 69.19 247 THR A O 1
ATOM 1972 N N . CYS A 1 248 ? -12.209 3.618 5.228 1.00 71.19 248 CYS A N 1
ATOM 1973 C CA . CYS A 1 248 ? -13.524 4.185 5.537 1.00 71.19 248 CYS A CA 1
ATOM 1974 C C . CYS A 1 248 ? -13.464 5.308 6.594 1.00 71.19 248 CYS A C 1
ATOM 1976 O O . CYS A 1 248 ? -14.479 5.953 6.832 1.00 71.19 248 CYS A O 1
ATOM 1978 N N . PHE A 1 249 ? -12.310 5.610 7.195 1.00 79.81 249 PHE A N 1
ATOM 1979 C CA . PHE A 1 249 ? -12.152 6.706 8.144 1.00 79.81 249 PHE A CA 1
ATOM 1980 C C . PHE A 1 249 ? -11.525 7.944 7.500 1.00 79.81 249 PHE A C 1
ATOM 1982 O O . PHE A 1 249 ? -10.480 7.874 6.860 1.00 79.81 249 PHE A O 1
ATOM 1989 N N . LEU A 1 250 ? -12.118 9.111 7.749 1.00 83.25 250 LEU A N 1
ATOM 1990 C CA . LEU A 1 250 ? -11.489 10.396 7.449 1.00 83.25 250 LEU A CA 1
ATOM 1991 C C . LEU A 1 250 ? -10.924 11.020 8.717 1.00 83.25 250 LEU A C 1
ATOM 1993 O O . LEU A 1 250 ? -11.576 11.034 9.764 1.00 83.25 250 LEU A O 1
ATOM 1997 N N . ARG A 1 251 ? -9.717 11.575 8.602 1.00 85.38 251 ARG A N 1
ATOM 1998 C CA . ARG A 1 251 ? -9.103 12.397 9.644 1.00 85.38 251 ARG A CA 1
ATOM 1999 C C . ARG A 1 251 ? -9.521 13.855 9.464 1.00 85.38 251 ARG A C 1
ATOM 2001 O O . ARG A 1 251 ? -9.359 14.426 8.387 1.00 85.38 251 ARG A O 1
ATOM 2008 N N . LEU A 1 252 ? -10.016 14.448 10.541 1.00 89.50 252 LEU A N 1
ATOM 2009 C CA . LEU A 1 252 ? -10.507 15.818 10.627 1.00 89.50 252 LEU A CA 1
ATOM 2010 C C . LEU A 1 252 ? -9.611 16.591 11.602 1.00 89.50 252 LEU A C 1
ATOM 2012 O O . LEU A 1 252 ? -9.708 16.405 12.811 1.00 89.50 252 LEU A O 1
ATOM 2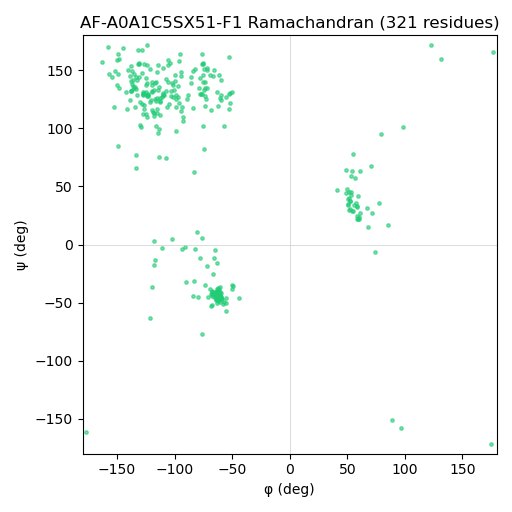016 N N . ASN A 1 253 ? -8.694 17.403 11.092 1.00 89.06 253 ASN A N 1
ATOM 2017 C CA . ASN A 1 253 ? -7.770 18.180 11.914 1.00 89.06 253 ASN A CA 1
ATOM 2018 C C . ASN A 1 253 ? -8.464 19.421 12.466 1.00 89.06 253 ASN A C 1
ATOM 2020 O O . ASN A 1 253 ? -9.108 20.146 11.708 1.00 89.06 253 ASN A O 1
ATOM 2024 N N . PHE A 1 254 ? -8.271 19.705 13.750 1.00 89.00 254 PHE A N 1
ATOM 2025 C CA . PHE A 1 254 ? -8.595 21.020 14.289 1.00 89.00 254 PHE A CA 1
ATOM 2026 C C . PHE A 1 254 ? -7.549 22.020 13.791 1.00 89.00 254 PHE A C 1
ATOM 2028 O O . PHE A 1 254 ? -6.351 21.791 13.956 1.00 89.00 254 PHE A O 1
ATOM 2035 N N . VAL A 1 255 ? -7.989 23.105 13.151 1.00 88.19 255 VAL A N 1
ATOM 2036 C CA . VAL A 1 255 ? -7.084 24.109 12.558 1.00 88.19 255 VAL A CA 1
ATOM 2037 C C . VAL A 1 255 ? -7.258 25.498 13.150 1.00 88.19 255 VAL A C 1
ATOM 2039 O O . VAL A 1 255 ? -6.280 26.228 13.294 1.00 88.19 255 VAL A O 1
ATOM 2042 N N . ARG A 1 256 ? -8.490 25.887 13.486 1.00 81.69 256 ARG A N 1
ATOM 2043 C CA . ARG A 1 256 ? -8.817 27.216 14.017 1.00 81.69 256 ARG A CA 1
ATOM 2044 C C . ARG A 1 256 ? -10.002 27.091 14.959 1.00 81.69 256 ARG A C 1
ATOM 2046 O O . ARG A 1 256 ? -11.128 27.258 14.521 1.00 81.69 256 ARG A O 1
ATOM 2053 N N . MET A 1 257 ? -9.752 26.751 16.218 1.00 86.00 257 MET A N 1
ATOM 2054 C CA . MET A 1 257 ? -10.812 26.584 17.211 1.00 86.00 257 MET A CA 1
ATOM 2055 C C . MET A 1 257 ? -10.421 27.250 18.529 1.00 86.00 257 MET A C 1
ATOM 2057 O O . MET A 1 257 ? -9.260 27.179 18.934 1.00 86.00 257 MET A O 1
ATOM 2061 N N . ILE A 1 258 ? -11.383 27.881 19.197 1.00 87.06 258 ILE A N 1
ATOM 2062 C CA . ILE A 1 258 ? -11.225 28.360 20.575 1.00 87.06 258 ILE A CA 1
ATOM 2063 C C . ILE A 1 258 ? -11.333 27.161 21.532 1.00 87.06 258 ILE A C 1
ATOM 2065 O O . ILE A 1 258 ? -12.287 26.392 21.454 1.00 87.06 258 ILE A O 1
ATOM 2069 N N . GLY A 1 259 ? -10.370 27.013 22.446 1.00 86.75 259 GLY A N 1
ATOM 2070 C CA . GLY A 1 259 ? -10.296 25.885 23.386 1.00 86.75 259 GLY A CA 1
ATOM 2071 C C . GLY A 1 259 ? -9.361 24.768 22.910 1.00 86.75 259 GLY A C 1
ATOM 2072 O O . GLY A 1 259 ? -8.457 25.017 22.114 1.00 86.75 259 GLY A O 1
ATOM 2073 N N . ASN A 1 260 ? -9.543 23.543 23.418 1.00 88.38 260 ASN A N 1
ATOM 2074 C CA . ASN A 1 260 ? -8.747 22.373 23.015 1.00 88.38 260 ASN A CA 1
ATOM 2075 C C . ASN A 1 260 ? -9.619 21.245 22.446 1.00 88.38 260 ASN A C 1
ATOM 2077 O O . ASN A 1 260 ? -10.789 21.094 22.805 1.00 88.38 260 ASN A O 1
ATOM 2081 N N . GLY A 1 261 ? -9.045 20.451 21.538 1.00 85.62 261 GLY A N 1
ATOM 2082 C CA . GLY A 1 261 ? -9.760 19.398 20.813 1.00 85.62 261 GLY A CA 1
ATOM 2083 C C . GLY A 1 261 ? -10.330 18.310 21.724 1.00 85.62 261 GLY A C 1
ATOM 2084 O O . GLY A 1 261 ? -11.453 17.852 21.508 1.00 85.62 261 GLY A O 1
ATOM 2085 N N . MET A 1 262 ? -9.593 17.908 22.761 1.00 86.69 262 MET A N 1
ATOM 2086 C CA . MET A 1 262 ? -10.035 16.867 23.700 1.00 86.69 262 MET A CA 1
ATOM 2087 C C . MET A 1 262 ? -11.297 17.267 24.485 1.00 86.69 262 MET A C 1
ATOM 2089 O O . MET A 1 262 ? -12.237 16.473 24.624 1.00 86.69 262 MET A O 1
ATOM 2093 N N . GLU A 1 263 ? -11.339 18.500 24.986 1.00 89.81 263 GLU A N 1
ATOM 2094 C CA . GLU A 1 263 ? -12.508 19.051 25.669 1.00 89.81 263 GLU A CA 1
ATOM 2095 C C . GLU A 1 263 ? -13.679 19.241 24.716 1.00 89.81 263 GLU A C 1
ATOM 2097 O O . GLU A 1 263 ? -14.795 18.854 25.062 1.00 89.81 263 GLU A O 1
ATOM 2102 N N . ALA A 1 264 ? -13.429 19.757 23.508 1.00 90.25 264 ALA A N 1
ATOM 2103 C CA . ALA A 1 264 ? -14.466 19.918 22.496 1.00 90.25 264 ALA A CA 1
ATOM 2104 C C . ALA A 1 264 ? -15.179 18.588 22.219 1.00 90.25 264 ALA A C 1
ATOM 2106 O O . ALA A 1 264 ? -16.405 18.523 22.239 1.00 90.25 264 ALA A O 1
ATOM 2107 N N . VAL A 1 265 ? -14.433 17.492 22.043 1.00 88.38 265 VAL A N 1
ATOM 2108 C CA . VAL A 1 265 ? -15.014 16.153 21.823 1.00 88.38 265 VAL A CA 1
ATOM 2109 C C . VAL A 1 265 ? -15.855 15.693 23.002 1.00 88.38 265 VAL A C 1
ATOM 2111 O O . VAL A 1 265 ? -16.948 15.158 22.809 1.00 88.38 265 VAL A O 1
ATOM 2114 N N . SER A 1 266 ? -15.357 15.903 24.219 1.00 88.31 266 SER A N 1
ATOM 2115 C CA . SER A 1 266 ? -16.071 15.528 25.441 1.00 88.31 266 SER A CA 1
ATOM 2116 C C . SER A 1 266 ? -17.378 16.314 25.573 1.00 88.31 266 SER A C 1
ATOM 2118 O O . SER A 1 266 ? -18.429 15.724 25.825 1.00 88.31 266 SER A O 1
ATOM 2120 N N . TYR A 1 267 ? -17.333 17.619 25.298 1.00 92.25 267 TYR A N 1
ATOM 2121 C CA . TYR A 1 267 ? -18.489 18.511 25.294 1.00 92.25 267 TYR A CA 1
ATOM 2122 C C . TYR A 1 267 ? -19.522 18.105 24.236 1.00 92.25 267 TYR A C 1
ATOM 2124 O O . TYR A 1 267 ? -20.709 17.966 24.533 1.00 92.25 267 TYR A O 1
ATOM 2132 N N . ILE A 1 268 ? -19.078 17.863 23.000 1.00 91.69 268 ILE A N 1
ATOM 2133 C CA . ILE A 1 268 ? -19.937 17.448 21.884 1.00 91.69 268 ILE A CA 1
ATOM 2134 C C . ILE A 1 268 ? -20.636 16.128 22.214 1.00 91.69 268 ILE A C 1
ATOM 2136 O O . ILE A 1 268 ? -21.851 16.014 22.021 1.00 91.69 268 ILE A O 1
ATOM 2140 N N . LYS A 1 269 ? -19.898 15.154 22.760 1.00 87.12 269 LYS A N 1
ATOM 2141 C CA . LYS A 1 269 ? -20.452 13.869 23.192 1.00 87.12 269 LYS A CA 1
ATOM 2142 C C . LYS A 1 269 ? -21.529 14.051 24.258 1.00 87.12 269 LYS A C 1
ATOM 2144 O O . LYS A 1 269 ? -22.590 13.445 24.147 1.00 87.12 269 LYS A O 1
ATOM 2149 N N . GLU A 1 270 ? -21.285 14.894 25.258 1.00 90.06 270 GLU A N 1
ATOM 2150 C CA . GLU A 1 270 ? -22.242 15.161 26.336 1.00 90.06 270 GLU A CA 1
ATOM 2151 C C . GLU A 1 270 ? -23.512 15.864 25.826 1.00 90.06 270 GLU A C 1
ATOM 2153 O O . GLU A 1 270 ? -24.619 15.489 26.207 1.00 90.06 270 GLU A O 1
ATOM 2158 N N . LYS A 1 271 ? -23.377 16.869 24.949 1.00 90.44 271 LYS A N 1
ATOM 2159 C CA . LYS A 1 271 ? -24.513 17.695 24.499 1.00 90.44 271 LYS A CA 1
ATOM 2160 C C . LYS A 1 271 ? -25.323 17.096 23.360 1.00 90.44 271 LYS A C 1
ATOM 2162 O O . LYS A 1 271 ? -26.517 17.361 23.266 1.00 90.44 271 LYS A O 1
ATOM 2167 N N . THR A 1 272 ? -24.689 16.329 22.478 1.00 86.75 272 THR A N 1
ATOM 2168 C CA . THR A 1 272 ? -25.335 15.835 21.251 1.00 86.75 272 THR A CA 1
ATOM 2169 C C . THR A 1 272 ? -25.445 14.313 21.196 1.00 86.75 272 THR A C 1
ATOM 2171 O O . THR A 1 272 ? -26.162 13.786 20.346 1.00 86.75 272 THR A O 1
ATOM 2174 N N . GLY A 1 273 ? -24.739 13.594 22.077 1.00 80.94 273 GLY A N 1
ATOM 2175 C CA . GLY A 1 273 ? -24.675 12.132 22.086 1.00 80.94 273 GLY A CA 1
ATOM 2176 C C . GLY A 1 273 ? -23.825 11.522 20.967 1.00 80.94 273 GLY A C 1
ATOM 2177 O O . GLY A 1 273 ? -23.614 10.310 20.967 1.00 80.94 273 GLY A O 1
ATOM 2178 N N . VAL A 1 274 ? -23.320 12.320 20.018 1.00 83.50 274 VAL A N 1
ATOM 2179 C CA . VAL A 1 274 ? -22.464 11.822 18.935 1.00 83.50 274 VAL A CA 1
ATOM 2180 C C . VAL A 1 274 ? -21.063 11.519 19.460 1.00 83.50 274 VAL A C 1
ATOM 2182 O O . VAL A 1 274 ? -20.500 12.265 20.263 1.00 83.50 274 VAL A O 1
ATOM 2185 N N . TYR A 1 275 ? -20.481 10.420 18.994 1.00 82.06 275 TYR A N 1
ATOM 2186 C CA . TYR A 1 275 ? -19.129 10.028 19.362 1.00 82.06 275 TYR A CA 1
ATOM 2187 C C . TYR A 1 275 ? -18.185 10.168 18.170 1.00 82.06 275 TYR A C 1
ATOM 2189 O O . TYR A 1 275 ? -18.421 9.590 17.110 1.00 82.06 275 TYR A O 1
ATOM 2197 N N . PHE A 1 276 ? -17.088 10.893 18.382 1.00 83.38 276 PHE A N 1
ATOM 2198 C CA . PHE A 1 276 ? -15.958 10.967 17.463 1.00 83.38 276 PHE A CA 1
ATOM 2199 C C . PHE A 1 276 ? -14.705 10.457 18.169 1.00 83.38 276 PHE A C 1
ATOM 2201 O O . PHE A 1 276 ? -14.452 10.801 19.325 1.00 83.38 276 PHE A O 1
ATOM 2208 N N . SER A 1 277 ? -13.903 9.648 17.476 1.00 80.38 277 SER A N 1
ATOM 2209 C CA . SER A 1 277 ? -12.615 9.215 18.015 1.00 80.38 277 SER A CA 1
ATOM 2210 C C . SER A 1 277 ? -11.631 10.378 17.971 1.00 80.38 277 SER A C 1
ATOM 2212 O O . SER A 1 277 ? -11.320 10.883 16.894 1.00 80.38 277 SER A O 1
ATOM 2214 N N . TYR A 1 278 ? -11.136 10.783 19.136 1.00 84.94 278 TYR A N 1
ATOM 2215 C CA . TYR A 1 278 ? -10.111 11.811 19.286 1.00 84.94 278 TYR A CA 1
ATOM 2216 C C . TYR A 1 278 ? -8.704 11.213 19.149 1.00 84.94 278 TYR A C 1
ATOM 2218 O O . TYR A 1 278 ? -8.447 10.100 19.612 1.00 84.94 278 TYR A O 1
ATOM 2226 N N . GLY A 1 279 ? -7.781 11.965 18.554 1.00 80.00 279 GLY A N 1
ATOM 2227 C CA . GLY A 1 279 ? -6.361 11.638 18.526 1.00 80.00 279 GLY A CA 1
ATOM 2228 C C . GLY A 1 279 ? -5.476 12.882 18.507 1.00 80.00 279 GLY A C 1
ATOM 2229 O O . GLY A 1 279 ? -5.909 13.972 18.138 1.00 80.00 279 GLY A O 1
ATOM 2230 N N . LYS A 1 280 ? -4.212 12.706 18.901 1.00 78.69 280 LYS A N 1
ATOM 2231 C CA . LYS A 1 280 ? -3.176 13.744 18.892 1.00 78.69 280 LYS A CA 1
ATOM 2232 C C . LYS A 1 280 ? -1.879 13.151 18.354 1.00 78.69 280 LYS A C 1
ATOM 2234 O O . LYS A 1 280 ? -1.509 12.049 18.749 1.00 78.69 280 LYS A O 1
ATOM 2239 N N . GLN A 1 281 ? -1.214 13.841 17.428 1.00 70.38 281 GLN A N 1
ATOM 2240 C CA . GLN A 1 281 ? 0.092 13.395 16.925 1.00 70.38 281 GLN A CA 1
ATOM 2241 C C . GLN A 1 281 ? 1.183 13.525 18.001 1.00 70.38 281 GLN A C 1
ATOM 2243 O O . GLN A 1 281 ? 1.162 14.454 18.806 1.00 70.38 281 GLN A O 1
ATOM 2248 N N . ASN A 1 282 ? 2.149 12.603 17.999 1.00 47.00 282 ASN A N 1
ATOM 2249 C CA . ASN A 1 282 ? 3.293 12.633 18.913 1.00 47.00 282 ASN A CA 1
ATOM 2250 C C . ASN A 1 282 ? 4.292 13.736 18.504 1.00 47.00 282 ASN A C 1
ATOM 2252 O O . ASN A 1 282 ? 4.625 13.852 17.327 1.00 47.00 282 ASN A O 1
ATOM 2256 N N . GLY A 1 283 ? 4.778 14.526 19.473 1.00 45.31 283 GLY A N 1
ATOM 2257 C CA . GLY A 1 283 ? 5.734 15.632 19.275 1.00 45.31 283 GLY A CA 1
ATOM 2258 C C . GLY A 1 283 ? 5.313 16.938 19.972 1.00 45.31 283 GLY A C 1
ATOM 2259 O O . GLY A 1 283 ? 4.139 17.124 20.301 1.00 45.31 283 GLY A O 1
ATOM 2260 N N . GLN A 1 284 ? 6.259 17.858 20.219 1.00 34.41 284 GLN A N 1
ATOM 2261 C CA . GLN A 1 284 ? 5.918 19.211 20.690 1.00 34.41 284 GLN A CA 1
ATOM 2262 C C . GLN A 1 284 ? 5.068 19.916 19.620 1.00 34.41 284 GLN A C 1
ATOM 2264 O O . GLN A 1 284 ? 5.516 20.083 18.492 1.00 34.41 284 GLN A O 1
ATOM 2269 N N . GLY A 1 285 ? 3.836 20.301 19.971 1.00 55.47 285 GLY A N 1
ATOM 2270 C CA . GLY A 1 285 ? 2.898 20.950 19.044 1.00 55.47 285 GLY A CA 1
ATOM 2271 C C . GLY A 1 285 ? 2.068 20.000 18.168 1.00 55.47 285 GLY A C 1
ATOM 2272 O O . GLY A 1 285 ? 1.518 20.441 17.167 1.00 55.47 285 GLY A O 1
ATOM 2273 N N . GLY A 1 286 ? 1.969 18.709 18.513 1.00 61.12 286 GLY A N 1
ATOM 2274 C CA . GLY A 1 286 ? 1.198 17.738 17.731 1.00 61.12 286 GLY A CA 1
ATOM 2275 C C . GLY A 1 286 ? -0.266 18.140 17.512 1.00 61.12 286 GLY A C 1
ATOM 2276 O O . GLY A 1 286 ? -0.994 18.395 18.475 1.00 61.12 286 GLY A O 1
ATOM 2277 N N . ASN A 1 287 ? -0.690 18.151 16.244 1.00 72.00 287 ASN A N 1
ATOM 2278 C CA . ASN A 1 287 ? -2.044 18.522 15.837 1.00 72.00 287 ASN A CA 1
ATOM 2279 C C . ASN A 1 287 ? -3.084 17.549 16.415 1.00 72.00 287 ASN A C 1
ATOM 2281 O O . ASN A 1 287 ? -2.948 16.324 16.293 1.00 72.00 287 ASN A O 1
ATOM 2285 N N . GLU A 1 288 ? -4.132 18.107 17.015 1.00 85.75 288 GLU A N 1
ATOM 2286 C CA . GLU A 1 288 ? -5.318 17.380 17.468 1.00 85.75 288 GLU A CA 1
ATOM 2287 C C . GLU A 1 288 ? -6.233 17.075 16.272 1.00 85.75 288 GLU A C 1
ATOM 2289 O O . GLU A 1 288 ? -6.369 17.877 15.343 1.00 85.75 288 GLU A O 1
ATOM 2294 N N . PHE A 1 289 ? -6.875 15.909 16.276 1.00 87.06 289 PHE A N 1
ATOM 2295 C CA . PHE A 1 289 ? -7.768 15.502 15.198 1.00 87.06 289 PHE A CA 1
ATOM 2296 C C . PHE A 1 289 ? -8.900 14.592 15.675 1.00 87.06 289 PHE A C 1
ATOM 2298 O O . PHE A 1 289 ? -8.801 13.910 16.696 1.00 87.06 289 PHE A O 1
ATOM 2305 N N . LEU A 1 290 ? -9.962 14.539 14.874 1.00 88.25 290 LEU A N 1
ATOM 2306 C CA . LEU A 1 290 ? -11.033 13.553 14.964 1.00 88.25 290 LEU A CA 1
ATOM 2307 C C . LEU A 1 290 ? -10.893 12.517 13.857 1.00 88.25 290 LEU A C 1
ATOM 2309 O O . LEU A 1 290 ? -10.334 12.792 12.794 1.00 88.25 290 LEU A O 1
ATOM 2313 N N . ARG A 1 291 ? -11.455 11.334 14.083 1.00 85.62 291 ARG A N 1
ATOM 2314 C CA . ARG A 1 291 ? -11.732 10.360 13.026 1.00 85.62 291 ARG A CA 1
ATOM 2315 C C . ARG A 1 291 ? -13.237 10.173 12.888 1.00 85.62 291 ARG A C 1
ATOM 2317 O O . ARG A 1 291 ? -13.930 9.989 13.889 1.00 85.62 291 ARG A O 1
ATOM 2324 N N . ILE A 1 292 ? -13.723 10.201 11.651 1.00 86.75 292 ILE A N 1
ATOM 2325 C CA . ILE A 1 292 ? -15.123 9.933 11.302 1.00 86.75 292 ILE A CA 1
ATOM 2326 C C . ILE A 1 292 ? -15.208 8.707 10.395 1.00 86.75 292 ILE A C 1
ATOM 2328 O O . ILE A 1 292 ? -14.452 8.611 9.431 1.00 86.75 292 ILE A O 1
ATOM 2332 N N . ASN A 1 293 ? -16.117 7.778 10.704 1.00 83.88 293 ASN A N 1
ATOM 2333 C CA . ASN A 1 293 ? -16.388 6.611 9.867 1.00 83.88 293 ASN A CA 1
ATOM 2334 C C . ASN A 1 293 ? -17.385 6.971 8.750 1.00 83.88 293 ASN A C 1
ATOM 2336 O O . ASN A 1 293 ? -18.530 7.331 9.014 1.00 83.88 293 ASN A O 1
ATOM 2340 N N . THR A 1 294 ? -16.945 6.855 7.503 1.00 86.75 294 THR A N 1
ATOM 2341 C CA . THR A 1 294 ? -17.722 7.091 6.277 1.00 86.75 294 THR A CA 1
ATOM 2342 C C . THR A 1 294 ? -18.369 5.822 5.717 1.00 86.75 294 THR A C 1
ATOM 2344 O O . THR A 1 294 ? -19.164 5.915 4.787 1.00 86.75 294 THR A O 1
ATOM 2347 N N . ALA A 1 295 ? -18.117 4.651 6.310 1.00 82.44 295 ALA A N 1
ATOM 2348 C CA . ALA A 1 295 ? -18.855 3.414 6.052 1.00 82.44 295 ALA A CA 1
ATOM 2349 C C . ALA A 1 295 ? -20.155 3.357 6.872 1.00 82.44 295 ALA A C 1
ATOM 2351 O O . ALA A 1 295 ? -20.335 2.517 7.752 1.00 82.44 295 ALA A O 1
ATOM 2352 N N . CYS A 1 296 ? -21.060 4.298 6.619 1.00 79.56 296 CYS A N 1
ATOM 2353 C CA . CYS A 1 296 ? -22.397 4.310 7.201 1.00 79.56 296 CYS A CA 1
ATOM 2354 C C . CYS A 1 296 ? -23.414 4.872 6.200 1.00 79.56 296 CYS A C 1
ATOM 2356 O O . CYS A 1 296 ? -23.050 5.425 5.161 1.00 79.56 296 CYS A O 1
ATOM 2358 N N . SER A 1 297 ? -24.709 4.744 6.496 1.00 85.88 297 SER A N 1
ATOM 2359 C CA . SER A 1 297 ? -25.751 5.358 5.668 1.00 85.88 297 SER A CA 1
ATOM 2360 C C . SER A 1 297 ? -25.583 6.881 5.605 1.00 85.88 297 SER A C 1
ATOM 2362 O O . SER A 1 297 ? -25.328 7.510 6.638 1.00 85.88 297 SER A O 1
ATOM 2364 N N . ARG A 1 298 ? -25.838 7.475 4.433 1.00 90.44 298 ARG A N 1
ATOM 2365 C CA . ARG A 1 298 ? -25.813 8.929 4.189 1.00 90.44 298 ARG A CA 1
ATOM 2366 C C . ARG A 1 298 ? -26.506 9.746 5.288 1.00 90.44 298 ARG A C 1
ATOM 2368 O O . ARG A 1 298 ? -25.935 10.712 5.781 1.00 90.44 298 ARG A O 1
ATOM 2375 N N . SER A 1 299 ? -27.694 9.318 5.713 1.00 89.75 299 SER A N 1
ATOM 2376 C CA . SER A 1 299 ? -28.504 10.000 6.732 1.00 89.75 299 SER A CA 1
ATOM 2377 C C . SER A 1 299 ? -27.836 10.059 8.111 1.00 89.75 299 SER A C 1
ATOM 2379 O O . SER A 1 299 ? -27.939 11.061 8.820 1.00 89.75 299 SER A O 1
ATOM 2381 N N . VAL A 1 300 ? -27.135 8.992 8.509 1.00 87.81 300 VAL A N 1
ATOM 2382 C CA . VAL A 1 300 ? -26.376 8.952 9.767 1.00 87.81 300 VAL A CA 1
ATOM 2383 C C . VAL A 1 300 ? -25.207 9.922 9.687 1.00 87.81 300 VAL A C 1
ATOM 2385 O O . VAL A 1 300 ? -25.005 10.691 10.623 1.00 87.81 300 VAL A O 1
ATOM 2388 N N . LEU A 1 301 ? -24.494 9.932 8.558 1.00 91.25 301 LEU A N 1
ATOM 2389 C CA . LEU A 1 301 ? -23.359 10.821 8.333 1.00 91.25 301 LEU A CA 1
ATOM 2390 C C . LEU A 1 301 ? -23.781 12.297 8.343 1.00 91.25 301 LEU A C 1
ATOM 2392 O O . LEU A 1 301 ? -23.173 13.098 9.048 1.00 91.25 301 LEU A O 1
ATOM 2396 N N . GLU A 1 302 ? -24.859 12.647 7.637 1.00 94.31 302 GLU A N 1
ATOM 2397 C CA . GLU A 1 302 ? -25.470 13.984 7.651 1.00 94.31 302 GLU A CA 1
ATOM 2398 C C . GLU A 1 302 ? -25.826 14.430 9.068 1.00 94.31 302 GLU A C 1
ATOM 2400 O O . GLU A 1 302 ? -25.422 15.509 9.506 1.00 94.31 302 GLU A O 1
ATOM 2405 N N . ARG A 1 303 ? -26.531 13.575 9.820 1.00 93.62 303 ARG A N 1
ATOM 2406 C CA . ARG A 1 303 ? -26.900 13.863 11.208 1.00 93.62 303 ARG A CA 1
ATOM 2407 C C . ARG A 1 303 ? -25.664 14.088 12.079 1.00 93.62 303 ARG A C 1
ATOM 2409 O O . ARG A 1 303 ? -25.624 15.064 12.823 1.00 93.62 303 ARG A O 1
ATOM 2416 N N . SER A 1 304 ? -24.656 13.223 11.973 1.00 92.44 304 SER A N 1
ATOM 2417 C CA . SER A 1 304 ? -23.417 13.339 12.747 1.00 92.44 304 SER A CA 1
ATOM 2418 C C . SER A 1 304 ? -22.636 14.612 12.414 1.00 92.44 304 SER A C 1
ATOM 2420 O O . SER A 1 304 ? -22.128 15.257 13.327 1.00 92.44 304 SER A O 1
ATOM 2422 N N . LEU A 1 305 ? -22.568 15.017 11.142 1.00 95.44 305 LEU A N 1
ATOM 2423 C CA . LEU A 1 305 ? -21.906 16.262 10.739 1.00 95.44 305 LEU A CA 1
ATOM 2424 C C . LEU A 1 305 ? -22.661 17.510 11.212 1.00 95.44 305 LEU A C 1
ATOM 2426 O O . LEU A 1 305 ? -22.032 18.466 11.662 1.00 95.44 305 LEU A O 1
ATOM 2430 N N . GLN A 1 306 ? -23.997 17.498 11.186 1.00 96.12 306 GLN A N 1
ATOM 2431 C CA . GLN A 1 306 ? -24.802 18.585 11.757 1.00 96.12 306 GLN A CA 1
ATOM 2432 C C . GLN A 1 306 ? -24.604 18.699 13.275 1.00 96.12 306 GLN A C 1
ATOM 2434 O O . GLN A 1 306 ? -24.448 19.801 13.802 1.00 96.12 306 GLN A O 1
ATOM 2439 N N . GLN A 1 307 ? -24.543 17.565 13.979 1.00 94.69 307 GLN A N 1
ATOM 2440 C CA . GLN A 1 307 ? -24.231 17.528 15.411 1.00 94.69 307 GLN A CA 1
ATOM 2441 C C . GLN A 1 307 ? -22.813 18.033 15.701 1.00 94.69 307 GLN A C 1
ATOM 2443 O O . GLN A 1 307 ? -22.626 18.793 16.649 1.00 94.69 307 GLN A O 1
ATOM 2448 N N . LEU A 1 308 ? -21.832 17.671 14.868 1.00 94.94 308 LEU A N 1
ATOM 2449 C CA . LEU A 1 308 ? -20.462 18.177 14.964 1.00 94.94 308 LEU A CA 1
ATOM 2450 C C . LEU A 1 308 ? -20.417 19.700 14.794 1.00 94.94 308 LEU A C 1
ATOM 2452 O O . LEU A 1 308 ? -19.846 20.382 15.639 1.00 94.94 308 LEU A O 1
ATOM 2456 N N . LYS A 1 309 ? -21.068 20.235 13.752 1.00 95.31 309 LYS A N 1
ATOM 2457 C CA . LYS A 1 309 ? -21.169 21.679 13.493 1.00 95.31 309 LYS A CA 1
ATOM 2458 C C . LYS A 1 309 ? -21.753 22.419 14.695 1.00 95.31 309 LYS A C 1
ATOM 2460 O O . LYS A 1 309 ? -21.111 23.312 15.245 1.00 95.31 309 LYS A O 1
ATOM 2465 N N . ALA A 1 310 ? -22.952 22.022 15.123 1.00 94.50 310 ALA A N 1
ATOM 2466 C CA . ALA A 1 310 ? -23.641 22.657 16.242 1.00 94.50 310 ALA A CA 1
ATOM 2467 C C . ALA A 1 310 ? -22.833 22.548 17.544 1.00 94.50 310 ALA A C 1
ATOM 2469 O O . ALA A 1 310 ? -22.742 23.510 18.304 1.00 94.50 310 ALA A O 1
ATOM 2470 N N . GLY A 1 311 ? -22.219 21.388 17.781 1.00 94.19 311 GLY A N 1
ATOM 2471 C CA . GLY A 1 311 ? -21.435 21.119 18.974 1.00 94.19 311 GLY A CA 1
ATOM 2472 C C . GLY A 1 311 ? -20.141 21.932 19.053 1.00 94.19 311 GLY A C 1
ATOM 2473 O O . GLY A 1 311 ? -19.844 22.460 20.121 1.00 94.19 311 GLY A O 1
ATOM 2474 N N . ILE A 1 312 ? -19.416 22.109 17.942 1.00 93.19 312 ILE A N 1
ATOM 2475 C CA . ILE A 1 312 ? -18.221 22.972 17.890 1.00 93.19 312 ILE A CA 1
ATOM 2476 C C . ILE A 1 312 ? -18.601 24.427 18.152 1.00 93.19 312 ILE A C 1
ATOM 2478 O O . ILE A 1 312 ? -18.000 25.067 19.007 1.00 93.19 312 ILE A O 1
ATOM 2482 N N . THR A 1 313 ? -19.638 24.939 17.480 1.00 92.81 313 THR A N 1
ATOM 2483 C CA . THR A 1 313 ? -20.099 26.321 17.699 1.00 92.81 313 THR A CA 1
ATOM 2484 C C . THR A 1 313 ? -20.529 26.552 19.152 1.00 92.81 313 THR A C 1
ATOM 2486 O O . THR A 1 313 ? -20.209 27.584 19.742 1.00 92.81 313 THR A O 1
ATOM 2489 N N . ALA A 1 314 ? -21.233 25.589 19.754 1.00 93.62 314 ALA A N 1
ATOM 2490 C CA . ALA A 1 314 ? -21.640 25.665 21.154 1.00 93.62 314 ALA A CA 1
ATOM 2491 C C . ALA A 1 314 ? -20.446 25.596 22.120 1.00 93.62 314 ALA A C 1
ATOM 2493 O O . ALA A 1 314 ? -20.425 26.336 23.103 1.00 93.62 314 ALA A O 1
ATOM 2494 N N . TYR A 1 315 ? -19.451 24.751 21.834 1.00 94.50 315 TYR A N 1
ATOM 2495 C CA . TYR A 1 315 ? -18.230 24.649 22.634 1.00 94.50 315 TYR A CA 1
ATOM 2496 C C . TYR A 1 315 ? -17.424 25.951 22.606 1.00 94.50 315 TYR A C 1
ATOM 2498 O O . TYR A 1 315 ? -17.072 26.462 23.664 1.00 94.50 315 TYR A O 1
ATOM 2506 N N . GLU A 1 316 ? -17.203 26.549 21.433 1.00 93.12 316 GLU A N 1
ATOM 2507 C CA . GLU A 1 316 ? -16.473 27.820 21.343 1.00 93.12 316 GLU A CA 1
ATOM 2508 C C . GLU A 1 316 ? -17.189 28.940 22.105 1.00 93.12 316 GLU A C 1
ATOM 2510 O O . GLU A 1 316 ? -16.551 29.694 22.839 1.00 93.12 316 GLU A O 1
ATOM 2515 N N . LYS A 1 317 ? -18.525 29.013 22.005 1.00 92.75 317 LYS A N 1
ATOM 2516 C CA . LYS A 1 317 ? -19.324 29.963 22.790 1.00 92.75 317 LYS A CA 1
ATOM 2517 C C . LYS A 1 317 ? -19.162 29.729 24.296 1.00 92.75 317 LYS A C 1
ATOM 2519 O O . LYS A 1 317 ? -18.960 30.682 25.041 1.00 92.75 317 LYS A O 1
ATOM 2524 N N . PHE A 1 318 ? -19.199 28.470 24.728 1.00 92.12 318 PHE A N 1
ATOM 2525 C CA . PHE A 1 318 ? -18.967 28.089 26.119 1.00 92.12 318 PHE A CA 1
ATOM 2526 C C . PHE A 1 318 ? -17.558 28.458 26.609 1.00 92.12 318 PHE A C 1
ATOM 2528 O O . PHE A 1 318 ? -17.409 28.878 27.754 1.00 92.12 318 PHE A O 1
ATOM 2535 N N . CYS A 1 319 ? -16.529 28.339 25.766 1.00 91.88 319 CYS A N 1
ATOM 2536 C CA . CYS A 1 319 ? -15.178 28.789 26.100 1.00 91.88 319 CYS A CA 1
ATOM 2537 C C . CYS A 1 319 ? -15.115 30.311 26.267 1.00 91.88 319 CYS A C 1
ATOM 2539 O O . CYS A 1 319 ? -14.552 30.782 27.249 1.00 91.88 319 CYS A O 1
ATOM 2541 N N . VAL A 1 320 ? -15.728 31.070 25.352 1.00 90.50 320 VAL A N 1
ATOM 2542 C CA . VAL A 1 320 ? -15.755 32.542 25.411 1.00 90.50 320 VAL A CA 1
ATOM 2543 C C . VAL A 1 320 ? -16.486 33.048 26.654 1.00 90.50 320 VAL A C 1
ATOM 2545 O O . VAL A 1 320 ? -16.012 33.977 27.290 1.00 90.50 320 VAL A O 1
ATOM 2548 N N . GLU A 1 321 ? -17.602 32.428 27.045 1.00 90.31 321 GLU A N 1
ATOM 2549 C CA . GLU A 1 321 ? -18.358 32.801 28.255 1.00 90.31 321 GLU A CA 1
ATOM 2550 C C . GLU A 1 321 ? -17.594 32.541 29.569 1.00 90.31 321 GLU A C 1
ATOM 2552 O O . GLU A 1 321 ? -18.026 32.988 30.633 1.00 90.31 321 GLU A O 1
ATOM 2557 N N . ARG A 1 322 ? -16.475 31.807 29.514 1.00 81.69 322 ARG A N 1
ATOM 2558 C CA . ARG A 1 322 ? -15.635 31.453 30.670 1.00 81.69 322 ARG A CA 1
ATOM 2559 C C . ARG A 1 322 ? -14.265 32.138 30.674 1.00 81.69 322 ARG A C 1
ATOM 2561 O O . ARG A 1 322 ? -13.516 31.920 31.629 1.00 81.69 322 ARG A O 1
ATOM 2568 N N . CYS A 1 323 ? -13.941 32.910 29.637 1.00 60.72 323 CYS A N 1
ATOM 2569 C CA . CYS A 1 323 ? -12.759 33.771 29.565 1.00 60.72 323 CYS A CA 1
ATOM 2570 C C . CYS A 1 323 ? -13.080 35.171 30.095 1.00 60.72 323 CYS A C 1
ATOM 2572 O O . CYS A 1 323 ? -12.192 35.733 30.772 1.00 60.72 323 CYS A O 1
#

Foldseek 3Di:
DDADDDEPEEPEECAEAECEEAHYAEYQHLYEQYEAYCYEEEYQYYQEQYEHYEHECYEYEYAEENHLYENEEYENYEYAYEHYDANYENYEAEAYEAHYAEYQAQYEQYEYECYEHEYHAYNHCYENYEYYNYEYEDEAYAENYHNYEEYLYEYYHYAQYQHQYAYDYEYQAEHAEHEQNQAEEYEYQHYNYYHHPDPSRPYYYHHDHDPRCDPVLLVQLVVLVVVVQVCCVVQPPQWHWDPDDSDQKIKIWGDDAQDDPVVLQVQLCVPPVAHWDWDFDDDDPTIIITIDGSSDDPVVSVSNSVSSRVSRVVVRVVNVVVD

Secondary structure (DSSP, 8-state):
--TT-B---BS-EEEEEES-EEESSEE-BS-EEEEEES-EEE-SEE-TT-EEEEEEEEEEEEEEESTT-EEEEEEEEEEEEEEESTT-EEEEEES-EEE-SEESTT-EEEEEES-EEE-SSTTTT-EEEEEES-EEESSSTTTT-BSEEEEEEEEES--SBTTT-EEEEEEEEEEEEEE---EEEEEEEEEEEEE--STT--PEEEE-------HHHHHHHHHHHHHHHHHHHHH-TTEEE-S---SSEEEEEE-S-SS-HHHHHHHHHHHH----EEEE-SSTTPPEEEEEE-SS-HHHHHHHHHHHHHHHHHHHHHHHTT-

Solvent-accessible surface area (backbone atoms only — not comparable to full-atom values): 15110 Å² total; per-residue (Å²): 86,49,70,85,41,71,62,79,39,61,72,44,63,73,43,79,47,63,78,38,56,44,28,21,43,30,36,38,37,49,22,31,48,33,40,39,34,49,28,43,36,40,23,51,32,30,33,32,44,20,41,35,37,39,39,30,58,25,41,36,36,26,46,34,29,32,36,48,15,31,46,37,40,38,35,47,31,42,37,40,41,34,46,29,34,31,46,20,34,45,34,40,37,33,50,27,39,37,43,30,36,33,34,33,33,47,20,34,47,31,38,39,29,58,21,40,42,34,23,40,46,24,28,32,49,14,37,38,38,36,39,31,50,23,41,39,34,31,42,37,28,43,22,45,17,34,66,28,34,36,37,57,20,36,44,43,72,27,35,55,20,29,34,54,9,32,34,42,34,36,30,71,32,53,36,50,20,44,20,30,30,32,29,58,38,35,39,24,48,41,68,73,42,80,46,73,90,50,93,71,41,64,35,42,80,43,78,39,88,61,80,73,74,41,74,66,50,51,49,49,27,50,55,39,48,53,49,50,51,54,48,34,70,75,70,30,80,34,41,42,71,54,98,62,66,94,56,55,44,45,44,35,30,62,76,55,67,71,76,54,66,72,58,45,51,54,50,26,28,71,76,65,69,51,84,65,52,76,49,63,48,89,63,95,83,39,59,38,29,36,41,46,76,30,77,60,59,69,70,59,52,53,52,50,51,52,45,49,43,55,29,50,57,51,41,34,51,56,46,60,78,74,108

Mean predicted aligned error: 10.72 Å

pLDDT: mean 90.8, std 10.42, range [34.41, 98.88]

Radius of gyration: 22.3 Å; Cα contacts (8 Å, |Δi|>4): 915; chains: 1; bounding box: 54×55×58 Å

Nearest PDB structures (foldseek):
  8y54-assembly1_B  TM=8.979E-01  e=4.423E-04  Lactobacillus delbrueckii subsp. lactis DSM 20072
  3t32-assembly1_B  TM=8.700E-01  e=1.980E-03  Bacillus anthracis str. 'Ames Ancestor'
  3k40-assembly1_B  TM=8.002E-01  e=5.772E-02  Drosophila melanogaster
  1k8f-assembly2_D  TM=2.258E-01  e=4.715E+00  Homo sapiens
  6fm2-assembly1_B-2  TM=1.940E-01  e=8.668E+00  Mus musculus